Protein AF-Q2RRR6-F1 (afdb_monomer)

Structure (mmCIF, N/CA/C/O backbone):
data_AF-Q2RRR6-F1
#
_entry.id   AF-Q2RRR6-F1
#
loop_
_atom_site.group_PDB
_atom_site.id
_atom_site.type_symbol
_atom_site.label_atom_id
_atom_site.label_alt_id
_atom_site.label_comp_id
_atom_site.label_asym_id
_atom_site.label_entity_id
_atom_site.label_seq_id
_atom_site.pdbx_PDB_ins_code
_atom_site.Cartn_x
_atom_site.Cartn_y
_atom_site.Cartn_z
_atom_site.occupancy
_atom_site.B_iso_or_equiv
_atom_site.auth_seq_id
_atom_site.auth_comp_id
_atom_site.auth_asym_id
_atom_site.auth_atom_id
_atom_site.pdbx_PDB_model_num
ATOM 1 N N . MET A 1 1 ? -34.221 45.901 1.292 1.00 38.12 1 MET A N 1
ATOM 2 C CA . MET A 1 1 ? -34.626 44.480 1.312 1.00 38.12 1 MET A CA 1
ATOM 3 C C . MET A 1 1 ? -33.757 43.755 0.291 1.00 38.12 1 MET A C 1
ATOM 5 O O . MET A 1 1 ? -34.160 43.576 -0.848 1.00 38.12 1 MET A O 1
ATOM 9 N N . GLU A 1 2 ? -32.512 43.457 0.663 1.00 32.31 2 GLU A N 1
ATOM 10 C CA . GLU A 1 2 ? -31.558 42.739 -0.192 1.00 32.31 2 GLU A CA 1
ATOM 11 C C . GLU A 1 2 ? -31.551 41.263 0.203 1.00 32.31 2 GLU A C 1
ATOM 13 O O . GLU A 1 2 ? -31.412 40.923 1.377 1.00 32.31 2 GLU A O 1
ATOM 18 N N . ARG A 1 3 ? -31.753 40.386 -0.783 1.00 32.22 3 ARG A N 1
ATOM 19 C CA . ARG A 1 3 ? -31.664 38.933 -0.612 1.00 32.22 3 ARG A CA 1
ATOM 20 C C . ARG A 1 3 ? -30.190 38.541 -0.430 1.00 32.22 3 ARG A C 1
ATOM 22 O O . ARG A 1 3 ? -29.366 39.004 -1.222 1.00 32.22 3 ARG A O 1
ATOM 29 N N . PRO A 1 4 ? -29.835 37.661 0.523 1.00 36.34 4 PRO A N 1
ATOM 30 C CA . PRO A 1 4 ? -28.479 37.149 0.594 1.00 36.34 4 PRO A CA 1
ATOM 31 C C . PRO A 1 4 ? -28.241 36.217 -0.596 1.00 36.34 4 PRO A C 1
ATOM 33 O O . PRO A 1 4 ? -28.994 35.267 -0.822 1.00 36.34 4 PRO A O 1
ATOM 36 N N . ARG A 1 5 ? -27.193 36.508 -1.371 1.00 38.69 5 ARG A N 1
ATOM 37 C CA . ARG A 1 5 ? -26.703 35.629 -2.435 1.00 38.69 5 ARG A CA 1
ATOM 38 C C . ARG A 1 5 ? -26.235 34.327 -1.792 1.00 38.69 5 ARG A C 1
ATOM 40 O O . ARG A 1 5 ? -25.394 34.350 -0.894 1.00 38.69 5 ARG A O 1
ATOM 47 N N . GLY A 1 6 ? -26.805 33.215 -2.248 1.00 33.16 6 GLY A N 1
ATOM 48 C CA . GLY A 1 6 ? -26.393 31.877 -1.853 1.00 33.16 6 GLY A CA 1
ATOM 49 C C . GLY A 1 6 ? -24.894 31.711 -2.070 1.00 33.16 6 GLY A C 1
ATOM 50 O O . GLY A 1 6 ? -24.382 31.903 -3.172 1.00 33.16 6 GLY A O 1
ATOM 51 N N . ARG A 1 7 ? -24.190 31.388 -0.988 1.00 33.69 7 ARG A N 1
ATOM 52 C CA . ARG A 1 7 ? -22.818 30.900 -1.029 1.00 33.69 7 ARG A CA 1
ATOM 53 C C . ARG A 1 7 ? -22.880 29.555 -1.751 1.00 33.69 7 ARG A C 1
ATOM 55 O O . ARG A 1 7 ? -23.432 28.609 -1.199 1.00 33.69 7 ARG A O 1
ATOM 62 N N . GLY A 1 8 ? -22.401 29.509 -2.993 1.00 30.67 8 GLY A N 1
ATOM 63 C CA . GLY A 1 8 ? -22.301 28.268 -3.755 1.00 30.67 8 GLY A CA 1
ATOM 64 C C . GLY A 1 8 ? -21.581 27.217 -2.918 1.00 30.67 8 GLY A C 1
ATOM 65 O O . GLY A 1 8 ? -20.486 27.472 -2.408 1.00 30.67 8 GLY A O 1
ATOM 66 N N . LEU A 1 9 ? -22.233 26.072 -2.730 1.00 31.94 9 LEU A N 1
ATOM 67 C CA . LEU A 1 9 ? -21.590 24.860 -2.249 1.00 31.94 9 LEU A CA 1
ATOM 68 C C . LEU A 1 9 ? -20.476 24.571 -3.256 1.00 31.94 9 LEU A C 1
ATOM 70 O O . LEU A 1 9 ? -20.754 24.304 -4.422 1.00 31.94 9 LEU A O 1
ATOM 74 N N . ARG A 1 10 ? -19.216 24.730 -2.841 1.00 40.19 10 ARG A N 1
ATOM 75 C CA . ARG A 1 10 ? -18.099 24.168 -3.600 1.00 40.19 10 ARG A CA 1
ATOM 76 C C . ARG A 1 10 ? -18.388 22.676 -3.668 1.00 40.19 10 ARG A C 1
ATOM 78 O O . ARG A 1 10 ? -18.524 22.063 -2.613 1.00 40.19 10 ARG A O 1
ATOM 85 N N . GLU A 1 11 ? -18.545 22.136 -4.869 1.00 44.16 11 GLU A N 1
ATOM 86 C CA . GLU A 1 11 ? -18.572 20.694 -5.082 1.00 44.16 11 GLU A CA 1
ATOM 87 C C . GLU A 1 11 ? -17.283 20.138 -4.467 1.00 44.16 11 GLU A C 1
ATOM 89 O O . GLU A 1 11 ? -16.177 20.395 -4.944 1.00 44.16 11 GLU A O 1
ATOM 94 N N . SER A 1 12 ? -17.411 19.504 -3.305 1.00 59.56 12 SER A N 1
ATOM 95 C CA . SER A 1 12 ? -16.328 18.775 -2.660 1.00 59.56 12 SER A CA 1
ATOM 96 C C . SER A 1 12 ? -15.906 17.664 -3.615 1.00 59.56 12 SER A C 1
ATOM 98 O O . SER A 1 12 ? -16.730 16.815 -3.950 1.00 59.56 12 SER A O 1
ATOM 100 N N . GLY A 1 13 ? -14.660 17.714 -4.095 1.00 70.19 13 GLY A N 1
ATOM 101 C CA . GLY A 1 13 ? -14.081 16.676 -4.950 1.00 70.19 13 GLY A CA 1
ATOM 102 C C . GLY A 1 13 ? -14.102 15.288 -4.290 1.00 70.19 13 GLY A C 1
ATOM 103 O O . GLY A 1 13 ? -14.454 15.177 -3.112 1.00 70.19 13 GLY A O 1
ATOM 104 N N . PRO A 1 14 ? -13.738 14.226 -5.032 1.00 82.00 14 PRO A N 1
ATOM 105 C CA . PRO A 1 14 ? -13.695 12.879 -4.472 1.00 82.00 14 PRO A CA 1
ATOM 106 C C . PRO A 1 14 ? -12.741 12.817 -3.275 1.00 82.00 14 PRO A C 1
ATOM 108 O O . PRO A 1 14 ? -11.715 13.500 -3.250 1.00 82.00 14 PRO A O 1
ATOM 111 N N . MET A 1 15 ? -13.091 11.998 -2.287 1.00 87.88 15 MET A N 1
ATOM 112 C CA . MET A 1 15 ? -12.221 11.715 -1.152 1.00 87.88 15 MET A CA 1
ATOM 113 C C . MET A 1 15 ? -11.051 10.841 -1.598 1.00 87.88 15 MET A C 1
ATOM 115 O O . MET A 1 15 ? -11.192 9.988 -2.468 1.00 87.88 15 MET A O 1
ATOM 119 N N . THR A 1 16 ? -9.917 11.021 -0.946 1.00 87.69 16 THR A N 1
ATOM 120 C CA . THR A 1 16 ? -8.753 10.137 -1.010 1.00 87.69 16 THR A CA 1
ATOM 121 C C . THR A 1 16 ? -8.406 9.606 0.380 1.00 87.69 16 THR A C 1
ATOM 123 O O . THR A 1 16 ? -9.005 10.056 1.365 1.00 87.69 16 THR A O 1
ATOM 126 N N . PHE A 1 17 ? -7.424 8.702 0.493 1.00 82.56 17 PHE A N 1
ATOM 127 C CA . PHE A 1 17 ? -6.997 8.100 1.766 1.00 82.56 17 PHE A CA 1
ATOM 128 C C . PHE A 1 17 ? -6.644 9.121 2.861 1.00 82.56 17 PHE A C 1
ATOM 130 O O . PHE A 1 17 ? -6.848 8.841 4.044 1.00 82.56 17 PHE A O 1
ATOM 137 N N . ASP A 1 18 ? -6.177 10.312 2.479 1.00 77.38 18 ASP A N 1
ATOM 138 C CA . ASP A 1 18 ? -5.809 11.392 3.405 1.00 77.38 18 ASP A CA 1
ATOM 139 C C . ASP A 1 18 ? -7.010 12.217 3.899 1.00 77.38 18 ASP A C 1
ATOM 141 O O . ASP A 1 18 ? -6.913 12.961 4.877 1.00 77.38 18 ASP A O 1
ATOM 145 N N . THR A 1 19 ? -8.158 12.091 3.233 1.00 83.69 19 THR A N 1
ATOM 146 C CA . THR A 1 19 ? -9.369 12.891 3.496 1.00 83.69 19 THR A CA 1
ATOM 147 C C . THR A 1 19 ? -10.554 12.064 3.987 1.00 83.69 19 THR A C 1
ATOM 149 O O . THR A 1 19 ? -11.614 12.628 4.268 1.00 83.69 19 THR A O 1
ATOM 152 N N . VAL A 1 20 ? -10.386 10.741 4.111 1.00 83.38 20 VAL A N 1
ATOM 153 C CA . VAL A 1 20 ? -11.430 9.847 4.620 1.00 83.38 20 VAL A CA 1
ATOM 154 C C . VAL A 1 20 ? -11.849 10.291 6.032 1.00 83.38 20 VAL A C 1
ATOM 156 O O . VAL A 1 20 ? -10.994 10.436 6.913 1.00 83.38 20 VAL A O 1
ATOM 159 N N . PRO A 1 21 ? -13.154 10.510 6.287 1.00 81.44 21 PRO A N 1
ATOM 160 C CA . PRO A 1 21 ? -13.638 10.873 7.612 1.00 81.44 21 PRO A CA 1
ATOM 161 C C . PRO A 1 21 ? -13.474 9.715 8.602 1.00 81.44 21 PRO A C 1
ATOM 163 O O . PRO A 1 21 ? -13.312 8.555 8.232 1.00 81.44 21 PRO A O 1
ATOM 166 N N . LYS A 1 22 ? -13.560 10.017 9.900 1.00 85.50 22 LYS A N 1
ATOM 167 C CA . LYS A 1 22 ? -13.506 8.980 10.936 1.00 85.50 22 LYS A CA 1
ATOM 168 C C . LYS A 1 22 ? -14.647 7.974 10.742 1.00 85.50 22 LYS A C 1
ATOM 170 O O . LYS A 1 22 ? -15.811 8.344 10.866 1.00 85.50 22 LYS A O 1
ATOM 175 N N . ILE A 1 23 ? -14.286 6.712 10.528 1.00 88.06 23 ILE A N 1
ATOM 176 C CA . ILE A 1 23 ? -15.219 5.587 10.451 1.00 88.06 23 ILE A CA 1
ATOM 177 C C . ILE A 1 23 ? -15.590 5.157 11.872 1.00 88.06 23 ILE A C 1
ATOM 179 O O . ILE A 1 23 ? -14.724 4.793 12.668 1.00 88.06 23 ILE A O 1
ATOM 183 N N . ALA A 1 24 ? -16.873 5.266 12.208 1.00 84.06 24 ALA A N 1
ATOM 184 C CA . ALA A 1 24 ? -17.403 4.993 13.543 1.00 84.06 24 ALA A CA 1
ATOM 185 C C . ALA A 1 24 ? -18.172 3.667 13.640 1.00 84.06 24 ALA A C 1
ATOM 187 O O . ALA A 1 24 ? -18.509 3.253 14.747 1.00 84.06 24 ALA A O 1
ATOM 188 N N . GLY A 1 25 ? -18.450 3.019 12.508 1.00 85.00 25 GLY A N 1
ATOM 189 C CA . GLY A 1 25 ? -19.262 1.811 12.444 1.00 85.00 25 GLY A CA 1
ATOM 190 C C . GLY A 1 25 ? -19.048 1.026 11.157 1.00 85.00 25 GLY A C 1
ATOM 191 O O . GLY A 1 25 ? -18.438 1.506 10.197 1.00 85.00 25 GLY A O 1
ATOM 192 N N . VAL A 1 26 ? -19.548 -0.207 11.167 1.00 83.88 26 VAL A N 1
ATOM 193 C CA . VAL A 1 26 ? -19.429 -1.158 10.058 1.00 83.88 26 VAL A CA 1
ATOM 194 C C . VAL A 1 26 ? -20.153 -0.646 8.807 1.00 83.88 26 VAL A C 1
ATOM 196 O O . VAL A 1 26 ? -19.622 -0.730 7.710 1.00 83.88 26 VAL A O 1
ATOM 199 N N . ASP A 1 27 ? -21.307 -0.003 8.949 1.00 83.44 27 ASP A N 1
ATOM 200 C CA . ASP A 1 27 ? -22.046 0.616 7.841 1.00 83.44 27 ASP A CA 1
ATOM 201 C C . ASP A 1 27 ? -21.219 1.648 7.052 1.00 83.44 27 ASP A C 1
ATOM 203 O O . ASP A 1 27 ? -21.212 1.647 5.818 1.00 83.44 27 ASP A O 1
ATOM 207 N N . GLN A 1 28 ? -20.478 2.499 7.763 1.00 86.62 28 GLN A N 1
ATOM 208 C CA . GLN A 1 28 ? -19.603 3.505 7.163 1.00 86.62 28 GLN A CA 1
ATOM 209 C C . GLN A 1 28 ? -18.378 2.874 6.495 1.00 86.62 28 GLN A C 1
ATOM 211 O O . GLN A 1 28 ? -17.981 3.323 5.419 1.00 86.62 28 GLN A O 1
ATOM 216 N N . LEU A 1 29 ? -17.802 1.827 7.104 1.00 88.56 29 LEU A N 1
ATOM 217 C CA . LEU A 1 29 ? -16.706 1.066 6.500 1.00 88.56 29 LEU A CA 1
ATOM 218 C C . LEU A 1 29 ? -17.141 0.465 5.164 1.00 88.56 29 LEU A C 1
ATOM 220 O O . LEU A 1 29 ? -16.441 0.626 4.175 1.00 88.56 29 LEU A O 1
ATOM 224 N N . PHE A 1 30 ? -18.304 -0.180 5.120 1.00 86.31 30 PHE A N 1
ATOM 225 C CA . PHE A 1 30 ? -18.806 -0.828 3.909 1.00 86.31 30 PHE A CA 1
ATOM 226 C C . PHE A 1 30 ? -19.115 0.179 2.797 1.00 86.31 30 PHE A C 1
ATOM 228 O O . PHE A 1 30 ? -18.795 -0.073 1.637 1.00 86.31 30 PHE A O 1
ATOM 235 N N . ALA A 1 31 ? -19.700 1.334 3.136 1.00 85.81 31 ALA A N 1
ATOM 236 C CA . ALA A 1 31 ? -19.945 2.398 2.163 1.00 85.81 31 ALA A CA 1
ATOM 237 C C . ALA A 1 31 ? -18.639 2.906 1.528 1.00 85.81 31 ALA A C 1
ATOM 239 O O . ALA A 1 31 ? -18.585 3.133 0.319 1.00 85.81 31 ALA A O 1
ATOM 240 N N . LEU A 1 32 ? -17.589 3.065 2.339 1.00 89.25 32 LEU A N 1
ATOM 241 C CA . LEU A 1 32 ? -16.274 3.471 1.857 1.00 89.25 32 LEU A CA 1
ATOM 242 C C . LEU A 1 32 ? -15.584 2.355 1.067 1.00 89.25 32 LEU A C 1
ATOM 244 O O . LEU A 1 32 ? -15.078 2.632 -0.013 1.00 89.25 32 LEU A O 1
ATOM 248 N N . ALA A 1 33 ? -15.591 1.119 1.571 1.00 90.69 33 ALA A N 1
ATOM 249 C CA . ALA A 1 33 ? -14.990 -0.028 0.900 1.00 90.69 33 ALA A CA 1
ATOM 250 C C . ALA A 1 33 ? -15.601 -0.199 -0.494 1.00 90.69 33 ALA A C 1
ATOM 252 O O . ALA A 1 33 ? -14.875 -0.195 -1.473 1.00 90.69 33 ALA A O 1
ATOM 253 N N . LEU A 1 34 ? -16.932 -0.166 -0.626 1.00 89.62 34 LEU A N 1
ATOM 254 C CA . LEU A 1 34 ? -17.591 -0.225 -1.934 1.00 89.62 34 LEU A CA 1
ATOM 255 C C . LEU A 1 34 ? -17.148 0.902 -2.886 1.00 89.62 34 LEU A C 1
ATOM 257 O O . LEU A 1 34 ? -17.056 0.689 -4.095 1.00 89.62 34 LEU A O 1
ATOM 261 N N . ALA A 1 35 ? -16.897 2.108 -2.369 1.00 90.38 35 ALA A N 1
ATOM 262 C CA . ALA A 1 35 ? -16.365 3.206 -3.172 1.00 90.38 35 ALA A CA 1
ATOM 263 C C . ALA A 1 35 ? -14.908 2.964 -3.600 1.00 90.38 35 ALA A C 1
ATOM 265 O O . ALA A 1 35 ? -14.564 3.243 -4.749 1.00 90.38 35 ALA A O 1
ATOM 266 N N . MET A 1 36 ? -14.081 2.422 -2.701 1.00 92.38 36 MET A N 1
ATOM 267 C CA . MET A 1 36 ? -12.702 2.019 -2.981 1.00 92.38 36 MET A CA 1
ATOM 268 C C . MET A 1 36 ? -12.654 0.912 -4.042 1.00 92.38 36 MET A C 1
ATOM 270 O O . MET A 1 36 ? -11.986 1.106 -5.050 1.00 92.38 36 MET A O 1
ATOM 274 N N . GLU A 1 37 ? -13.449 -0.155 -3.901 1.00 93.94 37 GLU A N 1
ATOM 275 C CA . GLU A 1 37 ? -13.544 -1.264 -4.868 1.00 93.94 37 GLU A CA 1
ATOM 276 C C . GLU A 1 37 ? -13.905 -0.776 -6.276 1.00 93.94 37 GLU A C 1
ATOM 278 O O . GLU A 1 37 ? -13.290 -1.137 -7.281 1.00 93.94 37 GLU A O 1
ATOM 283 N N . ARG A 1 38 ? -14.909 0.107 -6.369 1.00 92.38 38 ARG A N 1
ATOM 284 C CA . ARG A 1 38 ? -15.345 0.682 -7.651 1.00 92.38 38 ARG A CA 1
ATOM 285 C C . ARG A 1 38 ? -14.240 1.504 -8.308 1.00 92.38 38 ARG A C 1
ATOM 287 O O . ARG A 1 38 ? -14.072 1.439 -9.528 1.00 92.38 38 ARG A O 1
ATOM 294 N N . GLU A 1 39 ? -13.515 2.291 -7.519 1.00 94.00 39 GLU A N 1
ATOM 295 C CA . GLU A 1 39 ? -12.389 3.071 -8.018 1.00 94.00 39 GLU A CA 1
ATOM 296 C C . GLU A 1 39 ? -11.227 2.165 -8.439 1.00 94.00 39 GLU A C 1
ATOM 298 O O . GLU A 1 39 ? -10.741 2.315 -9.560 1.00 94.00 39 GLU A O 1
ATOM 303 N N . SER A 1 40 ? -10.824 1.199 -7.611 1.00 94.19 40 SER A N 1
ATOM 304 C CA . SER A 1 40 ? -9.760 0.239 -7.926 1.00 94.19 40 SER A CA 1
ATOM 305 C C . SER A 1 40 ? -10.082 -0.546 -9.197 1.00 94.19 40 SER A C 1
ATOM 307 O O . SER A 1 40 ? -9.283 -0.538 -10.134 1.00 94.19 40 SER A O 1
ATOM 309 N N . GLY A 1 41 ? -11.299 -1.084 -9.331 1.00 95.50 41 GLY A N 1
ATOM 310 C CA . GLY A 1 41 ? -11.747 -1.752 -10.555 1.00 95.50 41 GLY A CA 1
ATOM 311 C C . GLY A 1 41 ? -11.640 -0.854 -11.793 1.00 95.50 41 GLY A C 1
ATOM 312 O O . GLY A 1 41 ? -11.062 -1.242 -12.811 1.00 95.50 41 GLY A O 1
ATOM 313 N N . ARG A 1 42 ? -12.106 0.400 -11.711 1.00 95.44 42 ARG A N 1
ATOM 314 C CA . ARG A 1 42 ? -11.972 1.366 -12.816 1.00 95.44 42 ARG A CA 1
ATOM 315 C C . ARG A 1 42 ? -10.506 1.632 -13.171 1.00 95.44 42 ARG A C 1
ATOM 317 O O . ARG A 1 42 ? -10.158 1.705 -14.351 1.00 95.44 42 ARG A O 1
ATOM 324 N N . ARG A 1 43 ? -9.636 1.783 -12.171 1.00 95.25 43 ARG A N 1
ATOM 325 C CA . ARG A 1 43 ? -8.202 2.044 -12.369 1.00 95.25 43 ARG A CA 1
ATOM 326 C C . ARG A 1 43 ? -7.469 0.850 -12.948 1.00 95.25 43 ARG A C 1
ATOM 328 O O . ARG A 1 43 ? -6.611 1.046 -13.811 1.00 95.25 43 ARG A O 1
ATOM 335 N N . TYR A 1 44 ? -7.836 -0.361 -12.553 1.00 97.25 44 TYR A N 1
ATOM 336 C CA . TYR A 1 44 ? -7.296 -1.580 -13.132 1.00 97.25 44 TYR A CA 1
ATOM 337 C C . TYR A 1 44 ? -7.727 -1.785 -14.580 1.00 97.25 44 TYR A C 1
ATOM 339 O O . TYR A 1 44 ? -6.878 -2.119 -15.408 1.00 97.25 44 TYR A O 1
ATOM 347 N N . ALA A 1 45 ? -8.969 -1.455 -14.935 1.00 97.31 45 ALA A N 1
ATOM 348 C CA . ALA A 1 45 ? -9.396 -1.433 -16.332 1.00 97.31 45 ALA A CA 1
ATOM 349 C C . ALA A 1 45 ? -8.571 -0.428 -17.167 1.00 97.31 45 ALA A C 1
ATOM 351 O O . ALA A 1 45 ? -8.064 -0.760 -18.241 1.00 97.31 45 ALA A O 1
ATOM 352 N N . GLU A 1 46 ? -8.362 0.794 -16.656 1.00 95.12 46 GLU A N 1
ATOM 353 C CA . GLU A 1 46 ? -7.522 1.813 -17.310 1.00 95.12 46 GLU A CA 1
ATOM 354 C C . GLU A 1 46 ? -6.068 1.363 -17.481 1.00 95.12 46 GLU A C 1
ATOM 356 O O . GLU A 1 46 ? -5.466 1.585 -18.533 1.00 95.12 46 GLU A O 1
ATOM 361 N N . LEU A 1 47 ? -5.488 0.765 -16.439 1.00 94.38 47 LEU A N 1
ATOM 362 C CA . LEU A 1 47 ? -4.136 0.221 -16.460 1.00 94.38 47 LEU A CA 1
ATOM 363 C C . LEU A 1 47 ? -4.022 -0.924 -17.466 1.00 94.38 47 LEU A C 1
ATOM 365 O O . LEU A 1 47 ? -3.084 -0.934 -18.256 1.00 94.38 47 LEU A O 1
ATOM 369 N N . SER A 1 48 ? -4.997 -1.833 -17.492 1.00 96.94 48 SER A N 1
ATOM 370 C CA . SER A 1 48 ? -5.028 -2.945 -18.437 1.00 96.94 48 SER A CA 1
ATOM 371 C C . SER A 1 48 ? -4.993 -2.456 -19.884 1.00 96.94 48 SER A C 1
ATOM 373 O O . SER A 1 48 ? -4.077 -2.823 -20.618 1.00 96.94 48 SER A O 1
ATOM 375 N N . MET A 1 49 ? -5.897 -1.543 -20.261 1.00 96.00 49 MET A N 1
ATOM 376 C CA . MET A 1 49 ? -5.941 -0.977 -21.618 1.00 96.00 49 MET A CA 1
ATOM 377 C C . MET A 1 49 ? -4.626 -0.294 -22.015 1.00 96.00 49 MET A C 1
ATOM 379 O O . MET A 1 49 ? -4.192 -0.385 -23.162 1.00 96.00 49 MET A O 1
ATOM 383 N N . ARG A 1 50 ? -3.964 0.393 -21.075 1.00 92.88 50 ARG A N 1
ATOM 384 C CA . ARG A 1 50 ? -2.663 1.029 -21.339 1.00 92.88 50 ARG A CA 1
ATOM 385 C C . ARG A 1 50 ? -1.569 0.002 -21.603 1.00 92.88 50 ARG A C 1
ATOM 387 O O . ARG A 1 50 ? -0.755 0.230 -22.488 1.00 92.88 50 ARG A O 1
ATOM 394 N N . MET A 1 51 ? -1.553 -1.100 -20.856 1.00 94.00 51 MET A N 1
ATOM 395 C CA . MET A 1 51 ? -0.567 -2.166 -21.042 1.00 94.00 51 MET A CA 1
ATOM 396 C C . MET A 1 51 ? -0.779 -2.907 -22.359 1.00 94.00 51 MET A C 1
ATOM 398 O O . MET A 1 51 ? 0.189 -3.175 -23.061 1.00 94.00 51 MET A O 1
ATOM 402 N N . GLU A 1 52 ? -2.030 -3.131 -22.771 1.00 95.44 52 GLU A N 1
ATOM 403 C CA . GLU A 1 52 ? -2.323 -3.652 -24.115 1.00 95.44 52 GLU A CA 1
ATOM 404 C C . GLU A 1 52 ? -1.805 -2.721 -25.213 1.00 95.44 52 GLU A C 1
ATOM 406 O O . GLU A 1 52 ? -1.191 -3.181 -26.173 1.00 95.44 52 GLU A O 1
ATOM 411 N N . ALA A 1 53 ? -1.994 -1.406 -25.055 1.00 92.94 53 ALA A N 1
ATOM 412 C CA . ALA A 1 53 ? -1.564 -0.419 -26.044 1.00 92.94 53 ALA A CA 1
ATOM 413 C C . ALA A 1 53 ? -0.038 -0.374 -26.254 1.00 92.94 53 ALA A C 1
ATOM 415 O O . ALA A 1 53 ? 0.409 0.049 -27.320 1.00 92.94 53 ALA A O 1
ATOM 416 N N . VAL A 1 54 ? 0.754 -0.810 -25.269 1.00 88.69 54 VAL A N 1
ATOM 417 C CA . VAL A 1 54 ? 2.223 -0.905 -25.364 1.00 88.69 54 VAL A CA 1
ATOM 418 C C . VAL A 1 54 ? 2.725 -2.342 -25.571 1.00 88.69 54 VAL A C 1
ATOM 420 O O . VAL A 1 54 ? 3.929 -2.569 -25.543 1.00 88.69 54 VAL A O 1
ATOM 423 N N . GLY A 1 55 ? 1.827 -3.304 -25.827 1.00 91.12 55 GLY A N 1
ATOM 424 C CA . GLY A 1 55 ? 2.173 -4.700 -26.138 1.00 91.12 55 GLY A CA 1
ATOM 425 C C . GLY A 1 55 ? 2.452 -5.596 -24.925 1.00 91.12 55 GLY A C 1
ATOM 426 O O . GLY A 1 55 ? 2.931 -6.717 -25.079 1.00 91.12 55 GLY A O 1
ATOM 427 N N . GLU A 1 56 ? 2.132 -5.139 -23.718 1.00 92.94 56 GLU A N 1
ATOM 428 C CA . GLU A 1 56 ? 2.435 -5.814 -22.452 1.00 92.94 56 GLU A CA 1
ATOM 429 C C . GLU A 1 56 ? 1.273 -6.714 -22.010 1.00 92.94 56 GLU A C 1
ATOM 431 O O . GLU A 1 56 ? 0.603 -6.491 -20.998 1.00 92.94 56 GLU A O 1
ATOM 436 N N . GLU A 1 57 ? 1.009 -7.757 -22.804 1.00 94.25 57 GLU A N 1
ATOM 437 C CA . GLU A 1 57 ? -0.169 -8.628 -22.665 1.00 94.25 57 GLU A CA 1
ATOM 438 C C . GLU A 1 57 ? -0.263 -9.323 -21.298 1.00 94.25 57 GLU A C 1
ATOM 440 O O . GLU A 1 57 ? -1.346 -9.432 -20.714 1.00 94.25 57 GLU A O 1
ATOM 445 N N . ALA A 1 58 ? 0.870 -9.788 -20.761 1.00 92.75 58 ALA A N 1
ATOM 446 C CA . ALA A 1 58 ? 0.910 -10.480 -19.475 1.00 92.75 58 ALA A CA 1
ATOM 447 C C . ALA A 1 58 ? 0.515 -9.552 -18.316 1.00 92.75 58 ALA A C 1
ATOM 449 O O . ALA A 1 58 ? -0.212 -9.964 -17.403 1.00 92.75 58 ALA A O 1
ATOM 450 N N . LEU A 1 59 ? 0.963 -8.296 -18.369 1.00 94.12 59 LEU A N 1
ATOM 451 C CA . LEU A 1 59 ? 0.645 -7.284 -17.371 1.00 94.12 59 LEU A CA 1
ATOM 452 C C . LEU A 1 59 ? -0.787 -6.760 -17.543 1.00 94.12 59 LEU A C 1
ATOM 454 O O . LEU A 1 59 ? -1.515 -6.629 -16.560 1.00 94.12 59 LEU A O 1
ATOM 458 N N . ALA A 1 60 ? -1.248 -6.585 -18.782 1.00 96.62 60 ALA A N 1
ATOM 459 C CA . ALA A 1 60 ? -2.650 -6.296 -19.065 1.00 96.62 60 ALA A CA 1
ATOM 460 C C . ALA A 1 60 ? -3.590 -7.365 -18.484 1.00 96.62 60 ALA A C 1
ATOM 462 O O . ALA A 1 60 ? -4.608 -7.032 -17.870 1.00 96.62 60 ALA A O 1
ATOM 463 N N . ALA A 1 61 ? -3.231 -8.647 -18.618 1.00 97.19 61 ALA A N 1
ATOM 464 C CA . ALA A 1 61 ? -3.982 -9.762 -18.048 1.00 97.19 61 ALA A CA 1
ATOM 465 C C . ALA A 1 61 ? -3.945 -9.791 -16.512 1.00 97.19 61 ALA A C 1
ATOM 467 O O . ALA A 1 61 ? -4.925 -10.207 -15.896 1.00 97.19 61 ALA A O 1
ATOM 468 N N . LEU A 1 62 ? -2.844 -9.361 -15.882 1.00 96.81 62 LEU A N 1
ATOM 469 C CA . LEU A 1 62 ? -2.791 -9.182 -14.428 1.00 96.81 62 LEU A CA 1
ATOM 470 C C . LEU A 1 62 ? -3.791 -8.119 -13.971 1.00 96.81 62 LEU A C 1
ATOM 472 O O . LEU A 1 62 ? -4.580 -8.397 -13.072 1.00 96.81 62 LEU A O 1
ATOM 476 N N . PHE A 1 63 ? -3.807 -6.954 -14.619 1.00 98.06 63 PHE A N 1
ATOM 477 C CA . PHE A 1 63 ? -4.746 -5.891 -14.268 1.00 98.06 63 PHE A CA 1
ATOM 478 C C . PHE A 1 63 ? -6.208 -6.277 -14.531 1.00 98.06 63 PHE A C 1
ATOM 480 O O . PHE A 1 63 ? -7.054 -5.957 -13.708 1.00 98.06 63 PHE A O 1
ATOM 487 N N . ARG A 1 64 ? -6.520 -7.059 -15.578 1.00 98.38 64 ARG A N 1
ATOM 488 C CA . ARG A 1 64 ? -7.881 -7.615 -15.757 1.00 98.38 64 ARG A CA 1
ATOM 489 C C . ARG A 1 64 ? -8.309 -8.547 -14.630 1.00 98.38 64 ARG A C 1
ATOM 491 O O . ARG A 1 64 ? -9.487 -8.594 -14.296 1.00 98.38 64 ARG A O 1
ATOM 498 N N . ARG A 1 65 ? -7.378 -9.335 -14.082 1.00 97.94 65 ARG A N 1
ATOM 499 C CA . ARG A 1 65 ? -7.685 -10.211 -12.943 1.00 97.94 65 ARG A CA 1
ATOM 500 C C . ARG A 1 65 ? -7.981 -9.393 -11.692 1.00 97.94 65 ARG A C 1
ATOM 502 O O . ARG A 1 65 ? -8.989 -9.662 -11.063 1.00 97.94 65 ARG A O 1
ATOM 509 N N . LEU A 1 66 ? -7.163 -8.380 -11.400 1.00 97.69 66 LEU A N 1
ATOM 510 C CA . LEU A 1 66 ? -7.409 -7.464 -10.279 1.00 97.69 66 LEU A CA 1
ATOM 511 C C . LEU A 1 66 ? -8.746 -6.727 -10.453 1.00 97.69 66 LEU A C 1
ATOM 513 O O . LEU A 1 66 ? -9.570 -6.748 -9.558 1.00 97.69 66 LEU A O 1
ATOM 517 N N . GLU A 1 67 ? -9.045 -6.201 -11.645 1.00 97.94 67 GLU A N 1
ATOM 518 C CA . GLU A 1 67 ? -10.357 -5.602 -11.945 1.00 97.94 67 GLU A CA 1
ATOM 519 C C . GLU A 1 67 ? -11.533 -6.556 -11.660 1.00 97.94 67 GLU A C 1
ATOM 521 O O . GLU A 1 67 ? -12.573 -6.133 -11.152 1.00 97.94 67 GLU A O 1
ATOM 526 N N . ALA A 1 68 ? -11.403 -7.833 -12.035 1.00 97.44 68 ALA A N 1
ATOM 527 C CA . ALA A 1 68 ? -12.435 -8.829 -11.772 1.00 97.44 68 ALA A CA 1
ATOM 528 C C . ALA A 1 68 ? -12.589 -9.112 -10.271 1.00 97.44 68 ALA A C 1
ATOM 530 O O . ALA A 1 68 ? -13.719 -9.202 -9.803 1.00 97.44 68 ALA A O 1
ATOM 531 N N . GLU A 1 69 ? -11.478 -9.185 -9.540 1.00 95.75 69 GLU A N 1
ATOM 532 C CA . GLU A 1 69 ? -11.456 -9.359 -8.086 1.00 95.75 69 GLU A CA 1
ATOM 533 C C . GLU A 1 69 ? -12.159 -8.183 -7.380 1.00 95.75 69 GLU A C 1
ATOM 535 O O . GLU A 1 69 ? -13.109 -8.430 -6.641 1.00 95.75 69 GLU A O 1
ATOM 540 N N . GLU A 1 70 ? -11.857 -6.922 -7.723 1.00 94.94 70 GLU A N 1
ATOM 541 C CA . GLU A 1 70 ? -12.539 -5.765 -7.097 1.00 94.94 70 GLU A CA 1
ATOM 542 C C . GLU A 1 70 ? -14.036 -5.708 -7.419 1.00 94.94 70 GLU A C 1
ATOM 544 O O . GLU A 1 70 ? -14.872 -5.266 -6.623 1.00 94.94 70 GLU A O 1
ATOM 549 N N . ARG A 1 71 ? -14.426 -6.178 -8.611 1.00 94.00 71 ARG A N 1
ATOM 550 C CA . ARG A 1 71 ? -15.844 -6.300 -8.966 1.00 94.00 71 ARG A CA 1
ATOM 551 C C . ARG A 1 71 ? -16.539 -7.332 -8.079 1.00 94.00 71 ARG A C 1
ATOM 553 O O . ARG A 1 71 ? -17.663 -7.079 -7.635 1.00 94.00 71 ARG A O 1
ATOM 560 N N . ASP A 1 72 ? -15.894 -8.469 -7.846 1.00 93.12 72 ASP A N 1
ATOM 561 C CA . ASP A 1 72 ? -16.419 -9.536 -6.999 1.00 93.12 72 ASP A CA 1
ATOM 562 C C . ASP A 1 72 ? -16.492 -9.077 -5.532 1.00 93.12 72 ASP A C 1
ATOM 564 O O . ASP A 1 72 ? -17.536 -9.252 -4.897 1.00 93.12 72 ASP A O 1
ATOM 568 N N . HIS A 1 73 ? -15.467 -8.380 -5.027 1.00 91.00 73 HIS A N 1
ATOM 569 C CA . HIS A 1 73 ? -15.477 -7.741 -3.707 1.00 91.00 73 HIS A CA 1
ATOM 570 C C . HIS A 1 73 ? -16.643 -6.754 -3.569 1.00 91.00 73 HIS A C 1
ATOM 572 O O . HIS A 1 73 ? -17.457 -6.861 -2.646 1.00 91.00 73 HIS A O 1
ATOM 578 N N . GLY A 1 74 ? -16.810 -5.845 -4.534 1.00 88.00 74 GLY A N 1
ATOM 579 C CA . GLY A 1 74 ? -17.916 -4.889 -4.550 1.00 88.00 74 GLY A CA 1
ATOM 580 C C . GLY A 1 74 ? -19.296 -5.561 -4.561 1.00 88.00 74 GLY A C 1
ATOM 581 O O . GLY A 1 74 ? -20.217 -5.102 -3.876 1.00 88.00 74 GLY A O 1
ATOM 582 N N . ALA A 1 75 ? -19.453 -6.668 -5.294 1.00 87.75 75 ALA A N 1
ATOM 583 C CA . ALA A 1 75 ? -20.690 -7.448 -5.317 1.00 87.75 75 ALA A CA 1
ATOM 584 C C . ALA A 1 75 ? -20.967 -8.133 -3.968 1.00 87.75 75 ALA A C 1
ATOM 586 O O . ALA A 1 75 ? -22.102 -8.096 -3.483 1.00 87.75 75 ALA A O 1
ATOM 587 N N . MET A 1 76 ? -19.939 -8.705 -3.336 1.00 86.50 76 MET A N 1
ATOM 588 C CA . MET A 1 76 ? -20.039 -9.313 -2.007 1.00 86.50 76 MET A CA 1
ATOM 589 C C . MET A 1 76 ? -20.419 -8.282 -0.938 1.00 86.50 76 MET A C 1
ATOM 591 O O . MET A 1 76 ? -21.330 -8.529 -0.144 1.00 86.50 76 MET A O 1
ATOM 595 N N . LEU A 1 77 ? -19.786 -7.104 -0.954 1.00 85.19 77 LEU A N 1
ATOM 596 C CA . LEU A 1 77 ? -20.087 -6.006 -0.032 1.00 85.19 77 LEU A CA 1
ATOM 597 C C . LEU A 1 77 ? -21.526 -5.504 -0.185 1.00 85.19 77 LEU A C 1
ATOM 599 O O . LEU A 1 77 ? -22.224 -5.290 0.810 1.00 85.19 77 LEU A O 1
ATOM 603 N N . ALA A 1 78 ? -21.992 -5.350 -1.427 1.00 81.44 78 ALA A N 1
ATOM 604 C CA . ALA A 1 78 ? -23.354 -4.914 -1.717 1.00 81.44 78 ALA A CA 1
ATOM 605 C C . ALA A 1 78 ? -24.406 -5.937 -1.251 1.00 81.44 78 ALA A C 1
ATOM 607 O O . ALA A 1 78 ? -25.420 -5.558 -0.658 1.00 81.44 78 ALA A O 1
ATOM 608 N N . GLU A 1 79 ? -24.167 -7.229 -1.485 1.00 83.56 79 GLU A N 1
ATOM 609 C CA . GLU A 1 79 ? -25.072 -8.297 -1.055 1.00 83.56 79 GLU A CA 1
ATOM 610 C C . GLU A 1 79 ? -25.125 -8.417 0.473 1.00 83.56 79 GLU A C 1
ATOM 612 O O . GLU A 1 79 ? -26.208 -8.542 1.047 1.00 83.56 79 GLU A O 1
ATOM 617 N N . TRP A 1 80 ? -23.985 -8.301 1.155 1.00 79.81 80 TRP A N 1
ATOM 618 C CA . TRP A 1 80 ? -23.949 -8.299 2.616 1.00 79.81 80 TRP A CA 1
ATOM 619 C C . TRP A 1 80 ? -24.708 -7.105 3.205 1.00 79.81 80 TRP A C 1
ATOM 621 O O . TRP A 1 80 ? -25.546 -7.288 4.091 1.00 79.81 80 TRP A O 1
ATOM 631 N N . ALA A 1 81 ? -24.486 -5.894 2.678 1.00 76.12 81 ALA A N 1
ATOM 632 C CA . ALA A 1 81 ? -25.189 -4.692 3.135 1.00 76.12 81 ALA A CA 1
ATOM 633 C C . ALA A 1 81 ? -26.713 -4.866 3.020 1.00 76.12 81 ALA A C 1
ATOM 635 O O . ALA A 1 81 ? -27.457 -4.569 3.960 1.00 76.12 81 ALA A O 1
ATOM 636 N N . ARG A 1 82 ? -27.172 -5.463 1.910 1.00 80.12 82 ARG A N 1
ATOM 637 C CA . ARG A 1 82 ? -28.580 -5.815 1.689 1.00 80.12 82 ARG A CA 1
ATOM 638 C C . ARG A 1 82 ? -29.106 -6.801 2.737 1.00 80.12 82 ARG A C 1
ATOM 640 O O . ARG A 1 82 ? -30.213 -6.608 3.237 1.00 80.12 82 ARG A O 1
ATOM 647 N N . GLN A 1 83 ? -28.345 -7.843 3.073 1.00 80.88 83 GLN A N 1
ATOM 648 C CA . GLN A 1 83 ? -28.746 -8.860 4.057 1.00 80.88 83 GLN A CA 1
ATOM 649 C C . GLN A 1 83 ? -28.841 -8.308 5.483 1.00 80.88 83 GLN A C 1
ATOM 651 O O . GLN A 1 83 ? -29.730 -8.708 6.232 1.00 80.88 83 GLN A O 1
ATOM 656 N N . GLN A 1 84 ? -27.965 -7.373 5.850 1.00 70.75 84 GLN A N 1
ATOM 657 C CA . GLN A 1 84 ? -27.959 -6.752 7.178 1.00 70.75 84 GLN A CA 1
ATOM 658 C C . GLN A 1 84 ? -28.965 -5.602 7.321 1.00 70.75 84 GLN A C 1
ATOM 660 O O . GLN A 1 84 ? -29.067 -5.000 8.389 1.00 70.75 84 GLN A O 1
ATOM 665 N N . GLY A 1 85 ? -29.695 -5.258 6.253 1.00 71.88 85 GLY A N 1
ATOM 666 C CA . GLY A 1 85 ? -30.549 -4.069 6.231 1.00 71.88 85 GLY A CA 1
ATOM 667 C C . GLY A 1 85 ? -29.757 -2.768 6.405 1.00 71.88 85 GLY A C 1
ATOM 668 O O . GLY A 1 85 ? -30.325 -1.749 6.798 1.00 71.88 85 GLY A O 1
ATOM 669 N N . VAL A 1 86 ? -28.449 -2.804 6.135 1.00 68.12 86 VAL A N 1
ATOM 670 C CA . VAL A 1 86 ? -27.564 -1.645 6.195 1.00 68.12 86 VAL A CA 1
ATOM 671 C C . VAL A 1 86 ? -27.745 -0.868 4.901 1.00 68.12 86 VAL A C 1
ATOM 673 O O . VAL A 1 86 ? -27.454 -1.363 3.815 1.00 68.12 86 VAL A O 1
ATOM 676 N N . ILE A 1 87 ? -28.235 0.363 5.018 1.00 63.47 87 ILE A N 1
ATOM 677 C CA . ILE A 1 87 ? -28.293 1.303 3.901 1.00 63.47 87 ILE A CA 1
ATOM 678 C C . ILE A 1 87 ? -26.994 2.113 3.950 1.00 63.47 87 ILE A C 1
ATOM 680 O O . ILE A 1 87 ? -26.804 2.851 4.919 1.00 63.47 87 ILE A O 1
ATOM 684 N N . PRO A 1 88 ? -26.098 2.000 2.950 1.00 63.97 88 PRO A N 1
ATOM 685 C CA . PRO A 1 88 ? -24.914 2.847 2.879 1.00 63.97 88 PRO A CA 1
ATOM 686 C C . PRO A 1 88 ? -25.325 4.320 2.964 1.00 63.97 88 PRO A C 1
ATOM 688 O O . PRO A 1 88 ? -26.219 4.758 2.238 1.00 63.97 88 PRO A O 1
ATOM 691 N N . ALA A 1 89 ? -24.694 5.078 3.864 1.00 56.88 89 ALA A N 1
ATOM 692 C CA . ALA A 1 89 ? -25.123 6.433 4.225 1.00 56.88 89 ALA A CA 1
ATOM 693 C C . ALA A 1 89 ? -25.176 7.418 3.034 1.00 56.88 89 ALA A C 1
ATOM 695 O O . ALA A 1 89 ? -25.924 8.393 3.085 1.00 56.88 89 ALA A O 1
ATOM 696 N N . ALA A 1 90 ? -24.408 7.156 1.972 1.00 60.91 90 ALA A N 1
ATOM 697 C CA . ALA A 1 90 ? -24.511 7.731 0.630 1.00 60.91 90 ALA A CA 1
ATOM 698 C C . ALA A 1 90 ? -23.546 6.976 -0.305 1.00 60.91 90 ALA A C 1
ATOM 700 O O . ALA A 1 90 ? -22.624 6.312 0.174 1.00 60.91 90 ALA A O 1
ATOM 701 N N . GLU A 1 91 ? -23.696 7.116 -1.628 1.00 66.50 91 GLU A N 1
ATOM 702 C CA . GLU A 1 91 ? -22.571 6.833 -2.527 1.00 66.50 91 GLU A CA 1
ATOM 703 C C . GLU A 1 91 ? -21.442 7.817 -2.210 1.00 66.50 91 GLU A C 1
ATOM 705 O O . GLU A 1 91 ? -21.609 9.034 -2.315 1.00 66.50 91 GLU A O 1
ATOM 710 N N . LEU A 1 92 ? -20.305 7.28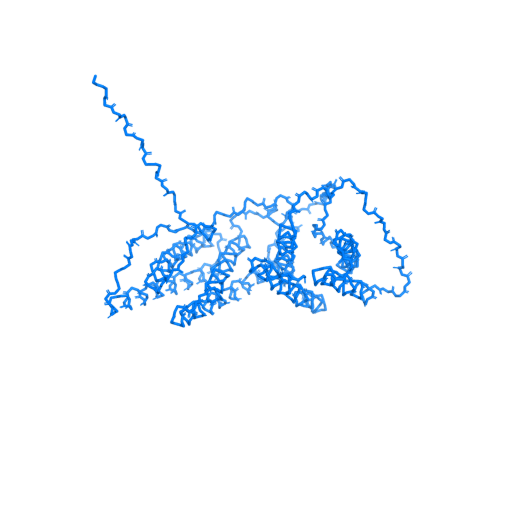6 -1.771 1.00 78.12 92 LEU A N 1
ATOM 711 C CA . LEU A 1 92 ? -19.135 8.081 -1.442 1.00 78.12 92 LEU A CA 1
ATOM 712 C C . LEU A 1 92 ? -18.264 8.214 -2.696 1.00 78.12 92 LEU A C 1
ATOM 714 O O . LEU A 1 92 ? -17.847 7.196 -3.246 1.00 78.12 92 LEU A O 1
ATOM 718 N N . PRO A 1 93 ? -17.971 9.433 -3.178 1.00 83.69 93 PRO A N 1
ATOM 719 C CA . PRO A 1 93 ? -16.991 9.594 -4.235 1.00 83.69 93 PRO A CA 1
ATOM 720 C C . PRO A 1 93 ? -15.603 9.357 -3.632 1.00 83.69 93 PRO A C 1
ATOM 722 O O . PRO A 1 93 ? -15.170 10.101 -2.751 1.00 83.69 93 PRO A O 1
ATOM 725 N N . PHE A 1 94 ? -14.916 8.323 -4.106 1.00 89.00 94 PHE A N 1
ATOM 726 C CA . PHE A 1 94 ? -13.532 8.026 -3.758 1.00 89.00 94 PHE A CA 1
ATOM 727 C C . PHE A 1 94 ? -12.670 8.059 -5.019 1.00 89.00 94 PHE A C 1
ATOM 729 O O . PHE A 1 94 ? -13.122 7.683 -6.100 1.00 89.00 94 PHE A O 1
ATOM 736 N N . ALA A 1 95 ? -11.440 8.529 -4.885 1.00 90.12 95 ALA A N 1
ATOM 737 C CA . ALA A 1 95 ? -10.437 8.484 -5.929 1.00 90.12 95 ALA A CA 1
ATOM 738 C C . ALA A 1 95 ? -9.138 7.938 -5.344 1.00 90.12 95 ALA A C 1
ATOM 740 O O . ALA A 1 95 ? -8.752 8.308 -4.233 1.00 90.12 95 ALA A O 1
ATOM 741 N N . TRP A 1 96 ? -8.438 7.116 -6.132 1.00 87.62 96 TRP A N 1
ATOM 742 C CA . TRP A 1 96 ? -7.024 6.860 -5.884 1.00 87.62 96 TRP A CA 1
ATOM 743 C C . TRP A 1 96 ? -6.322 8.201 -5.751 1.00 87.62 96 TRP A C 1
ATOM 745 O O . TRP A 1 96 ? -6.614 9.132 -6.517 1.00 87.62 96 TRP A O 1
ATOM 755 N N . ASP A 1 97 ? -5.412 8.295 -4.784 1.00 70.69 97 ASP A N 1
ATOM 756 C CA . ASP A 1 97 ? -4.623 9.505 -4.639 1.00 70.69 97 ASP A CA 1
ATOM 757 C C . ASP A 1 97 ? -3.978 9.820 -5.994 1.00 70.69 97 ASP A C 1
ATOM 759 O O . ASP A 1 97 ? -3.476 8.905 -6.670 1.00 70.69 97 ASP A O 1
ATOM 763 N N . PRO A 1 98 ? -4.032 11.089 -6.444 1.00 58.75 98 PRO A N 1
ATOM 764 C CA . PRO A 1 98 ? -3.301 11.469 -7.636 1.00 58.75 98 PRO A CA 1
ATOM 765 C C . PRO A 1 98 ? -1.856 11.011 -7.433 1.00 58.75 98 PRO A C 1
ATOM 767 O O . PRO A 1 98 ? -1.352 11.134 -6.311 1.00 58.75 98 PRO A O 1
ATOM 770 N N . PRO A 1 99 ? -1.201 10.449 -8.467 1.00 51.81 99 PRO A N 1
ATOM 771 C CA . PRO A 1 99 ? 0.200 10.101 -8.328 1.00 51.81 99 PRO A CA 1
ATOM 772 C C . PRO A 1 99 ? 0.909 11.332 -7.771 1.00 51.81 99 PRO A C 1
ATOM 774 O O . PRO A 1 99 ? 0.683 12.444 -8.266 1.00 51.81 99 PRO A O 1
ATOM 777 N N . GLU A 1 100 ? 1.707 11.142 -6.718 1.00 49.47 100 GLU A N 1
ATOM 778 C CA . GLU A 1 100 ? 2.682 12.159 -6.345 1.00 49.47 100 GLU A CA 1
ATOM 779 C C . GLU A 1 100 ? 3.374 12.550 -7.650 1.00 49.47 100 GLU A C 1
ATOM 781 O O . GLU A 1 100 ? 3.729 11.672 -8.449 1.00 49.47 100 GLU A O 1
ATOM 786 N N . ALA A 1 101 ? 3.423 13.857 -7.939 1.00 47.72 101 ALA A N 1
ATOM 787 C CA . ALA A 1 101 ? 4.157 14.329 -9.104 1.00 47.72 101 ALA A CA 1
ATOM 788 C C . ALA A 1 101 ? 5.506 13.603 -9.087 1.00 47.72 101 ALA A C 1
ATOM 790 O O . ALA A 1 101 ? 6.071 13.526 -7.991 1.00 47.72 101 ALA A O 1
ATOM 791 N N . PRO A 1 102 ? 5.942 13.002 -10.219 1.00 50.38 102 PRO A N 1
ATOM 792 C CA . PRO A 1 102 ? 7.147 12.186 -10.249 1.00 50.38 102 PRO A CA 1
ATOM 793 C C . PRO A 1 102 ? 8.215 12.917 -9.461 1.00 50.38 102 PRO A C 1
ATOM 795 O O . PRO A 1 102 ? 8.485 14.081 -9.770 1.00 50.38 102 PRO A O 1
ATOM 798 N N . ASP A 1 103 ? 8.672 12.289 -8.376 1.00 47.72 103 ASP A N 1
ATOM 799 C CA . ASP A 1 103 ? 9.596 12.939 -7.464 1.00 47.72 103 ASP A CA 1
ATOM 800 C C . ASP A 1 103 ? 10.822 13.295 -8.308 1.00 47.72 103 ASP A C 1
ATOM 802 O O . ASP A 1 103 ? 11.450 12.389 -8.857 1.00 47.72 103 ASP A O 1
ATOM 806 N N . PRO A 1 104 ? 11.124 14.587 -8.520 1.00 42.50 104 PRO A N 1
ATOM 807 C CA . PRO A 1 104 ? 12.237 14.969 -9.374 1.00 42.50 104 PRO A CA 1
ATOM 808 C C . PRO A 1 104 ? 13.582 14.516 -8.789 1.00 42.50 104 PRO A C 1
ATOM 810 O O . PRO A 1 104 ? 14.577 14.517 -9.512 1.00 42.50 104 PRO A O 1
ATOM 813 N N . GLU A 1 105 ? 13.620 14.127 -7.509 1.00 37.84 105 GLU A N 1
ATOM 814 C CA . GLU A 1 105 ? 14.775 13.498 -6.866 1.00 37.84 105 GLU A CA 1
ATOM 815 C C . GLU A 1 105 ? 14.817 11.968 -7.060 1.00 37.84 105 GLU A C 1
ATOM 817 O O . GLU A 1 105 ? 15.866 11.356 -6.842 1.00 37.84 105 GLU A O 1
ATOM 822 N N . ASP A 1 106 ? 13.722 11.342 -7.510 1.00 49.47 106 ASP A N 1
ATOM 823 C CA . ASP A 1 106 ? 13.678 9.927 -7.877 1.00 49.47 106 ASP A CA 1
ATOM 824 C C . ASP A 1 106 ? 14.049 9.748 -9.357 1.00 49.47 106 ASP A C 1
ATOM 826 O O . ASP A 1 106 ? 13.290 10.032 -10.290 1.00 49.47 106 ASP A O 1
ATOM 830 N N . VAL A 1 107 ? 15.263 9.234 -9.558 1.00 50.09 107 VAL A N 1
ATOM 831 C CA . VAL A 1 107 ? 15.893 9.033 -10.868 1.00 50.09 107 VAL A CA 1
ATOM 832 C C . VAL A 1 107 ? 15.014 8.210 -11.819 1.00 50.09 107 VAL A C 1
ATOM 834 O O . VAL A 1 107 ? 15.017 8.471 -13.020 1.00 50.09 107 VAL A O 1
ATOM 837 N N . ILE A 1 108 ? 14.223 7.253 -11.320 1.00 56.06 108 ILE A N 1
ATOM 838 C CA . ILE A 1 108 ? 13.358 6.411 -12.162 1.00 56.06 108 ILE A CA 1
ATOM 839 C C . ILE A 1 108 ? 12.102 7.174 -12.573 1.00 56.06 108 ILE A C 1
ATOM 841 O O . ILE A 1 108 ? 11.733 7.156 -13.748 1.00 56.06 108 ILE A O 1
ATOM 845 N N . HIS A 1 109 ? 11.472 7.877 -11.629 1.00 57.69 109 HIS A N 1
ATOM 846 C CA . HIS A 1 109 ? 10.310 8.723 -11.911 1.00 57.69 109 HIS A CA 1
ATOM 847 C C . HIS A 1 109 ? 10.642 9.846 -12.908 1.00 57.69 109 HIS A C 1
ATOM 849 O O . HIS A 1 109 ? 9.768 10.268 -13.667 1.00 57.69 109 HIS A O 1
ATOM 855 N N . ALA A 1 110 ? 11.898 10.300 -12.936 1.00 55.91 110 ALA A N 1
ATOM 856 C CA . ALA A 1 110 ? 12.401 11.262 -13.911 1.00 55.91 110 ALA A CA 1
ATOM 857 C C . ALA A 1 110 ? 12.771 10.640 -15.276 1.00 55.91 110 ALA A C 1
ATOM 859 O O . ALA A 1 110 ? 12.720 11.337 -16.291 1.00 55.91 110 ALA A O 1
ATOM 860 N N . ALA A 1 111 ? 13.153 9.358 -15.317 1.00 58.50 111 ALA A N 1
ATOM 861 C CA . ALA A 1 111 ? 13.720 8.717 -16.507 1.00 58.50 111 ALA A CA 1
ATOM 862 C C . ALA A 1 111 ? 12.737 7.841 -17.302 1.00 58.50 111 ALA A C 1
ATOM 864 O O . ALA A 1 111 ? 12.903 7.698 -18.515 1.00 58.50 111 ALA A O 1
ATOM 865 N N . LEU A 1 112 ? 11.718 7.258 -16.660 1.00 65.12 112 LEU A N 1
ATOM 866 C CA . LEU A 1 112 ? 10.735 6.405 -17.333 1.00 65.12 112 LEU A CA 1
ATOM 867 C C . LEU A 1 112 ? 9.472 7.183 -17.735 1.00 65.12 112 LEU A C 1
ATOM 869 O O . LEU A 1 112 ? 8.946 7.980 -16.956 1.00 65.12 112 LEU A O 1
ATOM 873 N N . PRO A 1 113 ? 8.901 6.922 -18.926 1.00 69.94 113 PRO A N 1
ATOM 874 C CA . PRO A 1 113 ? 7.598 7.462 -19.290 1.00 69.94 113 PRO A CA 1
ATOM 875 C C . PRO A 1 113 ? 6.501 6.997 -18.323 1.00 69.94 113 PRO A C 1
ATOM 877 O O . PRO A 1 113 ? 6.482 5.841 -17.897 1.00 69.94 113 PRO A O 1
ATOM 880 N N . LEU A 1 114 ? 5.493 7.844 -18.086 1.00 73.38 114 LEU A N 1
ATOM 881 C CA . LEU A 1 114 ? 4.294 7.493 -17.298 1.00 73.38 114 LEU A CA 1
ATOM 882 C C . LEU A 1 114 ? 3.482 6.325 -17.898 1.00 73.38 114 LEU A C 1
ATOM 884 O O . LEU A 1 114 ? 2.567 5.804 -17.256 1.00 73.38 114 LEU A O 1
ATOM 888 N N . SER A 1 115 ? 3.763 5.962 -19.153 1.00 76.56 115 SER A N 1
ATOM 889 C CA . SER A 1 115 ? 3.187 4.817 -19.859 1.00 76.56 115 SER A CA 1
ATOM 890 C C . SER A 1 115 ? 3.964 3.512 -19.660 1.00 76.56 115 SER A C 1
ATOM 892 O O . SER A 1 115 ? 3.502 2.486 -20.151 1.00 76.56 115 SER A O 1
ATOM 894 N N . SER A 1 116 ? 5.124 3.538 -18.997 1.00 82.00 116 SER A N 1
ATOM 895 C CA . SER A 1 116 ? 5.946 2.344 -18.773 1.00 82.00 116 SER A CA 1
ATOM 896 C C . SER A 1 116 ? 5.230 1.316 -17.881 1.00 82.00 116 SER A C 1
ATOM 898 O O . SER A 1 116 ? 4.527 1.703 -16.933 1.00 82.00 116 SER A O 1
ATOM 900 N N . PRO A 1 117 ? 5.402 0.011 -18.151 1.00 87.00 117 PRO A N 1
ATOM 901 C CA . PRO A 1 117 ? 5.008 -1.074 -17.251 1.00 87.00 117 PRO A CA 1
ATOM 902 C C . PRO A 1 117 ? 5.428 -0.863 -15.802 1.00 87.00 117 PRO A C 1
ATOM 904 O O . PRO A 1 117 ? 4.616 -1.066 -14.895 1.00 87.00 117 PRO A O 1
ATOM 907 N N . TRP A 1 118 ? 6.660 -0.405 -15.569 1.00 84.31 118 TRP A N 1
ATOM 908 C CA . TRP A 1 118 ? 7.138 -0.130 -14.217 1.00 84.31 118 TRP A CA 1
ATOM 909 C C . TRP A 1 118 ? 6.304 0.947 -13.518 1.00 84.31 118 TRP A C 1
ATOM 911 O O . TRP A 1 118 ? 5.835 0.718 -12.406 1.00 84.31 118 TRP A O 1
ATOM 921 N N . PHE A 1 119 ? 6.045 2.086 -14.171 1.00 82.06 119 PHE A N 1
ATOM 922 C CA . PHE A 1 119 ? 5.271 3.177 -13.567 1.00 82.06 119 PHE A CA 1
ATOM 923 C C . PHE A 1 119 ? 3.798 2.794 -13.349 1.00 82.06 119 PHE A C 1
ATOM 925 O O . PHE A 1 119 ? 3.169 3.188 -12.364 1.00 82.06 119 PHE A O 1
ATOM 932 N N . ALA A 1 120 ? 3.235 1.991 -14.256 1.00 89.50 120 ALA A N 1
ATOM 933 C CA . ALA A 1 120 ? 1.904 1.411 -14.103 1.00 89.50 120 ALA A CA 1
ATOM 934 C C . ALA A 1 120 ? 1.808 0.522 -12.848 1.00 89.50 120 ALA A C 1
ATOM 936 O O . ALA A 1 120 ? 0.836 0.626 -12.095 1.00 89.50 120 ALA A O 1
ATOM 937 N N . LEU A 1 121 ? 2.825 -0.311 -12.614 1.00 89.31 121 LEU A N 1
ATOM 938 C CA . LEU A 1 121 ? 2.930 -1.186 -11.448 1.00 89.31 121 LEU A CA 1
ATOM 939 C C . LEU A 1 121 ? 3.219 -0.418 -10.157 1.00 89.31 121 LEU A C 1
ATOM 941 O O . LEU A 1 121 ? 2.563 -0.688 -9.159 1.00 89.31 121 LEU A O 1
ATOM 945 N N . ASP A 1 122 ? 4.128 0.557 -10.172 1.00 83.31 122 ASP A N 1
ATOM 946 C CA . ASP A 1 122 ? 4.417 1.417 -9.018 1.00 83.31 122 ASP A CA 1
ATOM 947 C C . ASP A 1 122 ? 3.153 2.126 -8.515 1.00 83.31 122 ASP A C 1
ATOM 949 O O . ASP A 1 122 ? 2.813 2.058 -7.333 1.00 83.31 122 ASP A O 1
ATOM 953 N N . ARG A 1 123 ? 2.371 2.708 -9.435 1.00 86.19 123 ARG A N 1
ATOM 954 C CA . ARG A 1 123 ? 1.105 3.360 -9.081 1.00 86.19 123 ARG A CA 1
ATOM 955 C C . ARG A 1 123 ? 0.104 2.401 -8.438 1.00 86.19 123 ARG A C 1
ATOM 957 O O . ARG A 1 123 ? -0.602 2.807 -7.514 1.00 86.19 123 ARG A O 1
ATOM 964 N N . ALA A 1 124 ? 0.004 1.176 -8.952 1.00 92.31 124 ALA A N 1
ATOM 965 C CA . ALA A 1 124 ? -0.882 0.160 -8.394 1.00 92.31 124 ALA A CA 1
ATOM 966 C C . ALA A 1 124 ? -0.408 -0.263 -6.994 1.00 92.31 124 ALA A C 1
ATOM 968 O O . ALA A 1 124 ? -1.178 -0.172 -6.045 1.00 92.31 124 ALA A O 1
ATOM 969 N N . VAL A 1 125 ? 0.880 -0.602 -6.841 1.00 88.44 125 VAL A N 1
ATOM 970 C CA . VAL A 1 125 ? 1.494 -0.980 -5.554 1.00 88.44 125 VAL A CA 1
ATOM 971 C C . VAL A 1 125 ? 1.240 0.083 -4.484 1.00 88.44 125 VAL A C 1
ATOM 973 O O . VAL A 1 125 ? 0.758 -0.245 -3.402 1.00 88.44 125 VAL A O 1
ATOM 976 N N . ARG A 1 126 ? 1.489 1.363 -4.789 1.00 85.06 126 ARG A N 1
ATOM 977 C CA . ARG A 1 126 ? 1.292 2.459 -3.828 1.00 85.06 126 ARG A CA 1
ATOM 978 C C . ARG A 1 126 ? -0.166 2.619 -3.389 1.00 85.06 126 ARG A C 1
ATOM 980 O O . ARG A 1 126 ? -0.405 2.961 -2.233 1.00 85.06 126 ARG A O 1
ATOM 987 N N . ASN A 1 127 ? -1.140 2.414 -4.280 1.00 89.56 127 ASN A N 1
ATOM 988 C CA . ASN A 1 127 ? -2.556 2.526 -3.907 1.00 89.56 127 ASN A CA 1
ATOM 989 C C . ASN A 1 127 ? -3.009 1.350 -3.037 1.00 89.56 127 ASN A C 1
ATOM 991 O O . ASN A 1 127 ? -3.650 1.583 -2.015 1.00 89.56 127 ASN A O 1
ATOM 995 N N . GLU A 1 128 ? -2.588 0.130 -3.365 1.00 93.50 128 GLU A N 1
ATOM 996 C CA . GLU A 1 128 ? -2.856 -1.058 -2.546 1.00 93.50 128 GLU A CA 1
ATOM 997 C C . GLU A 1 128 ? -2.217 -0.955 -1.151 1.00 93.50 128 GLU A C 1
ATOM 999 O O . GLU A 1 128 ? -2.834 -1.255 -0.131 1.00 93.50 128 GLU A O 1
ATOM 1004 N N . GLU A 1 129 ? -0.996 -0.423 -1.055 1.00 87.06 129 GLU A N 1
ATOM 1005 C CA . GLU A 1 129 ? -0.346 -0.168 0.235 1.00 87.06 129 GLU A CA 1
ATOM 1006 C C . GLU A 1 129 ? -1.075 0.887 1.071 1.00 87.06 129 GLU A C 1
ATOM 1008 O O . GLU A 1 129 ? -1.152 0.768 2.299 1.00 87.06 129 GLU A O 1
ATOM 1013 N N . ARG A 1 130 ? -1.627 1.921 0.426 1.00 88.94 130 ARG A N 1
ATOM 1014 C CA . ARG A 1 130 ? -2.447 2.934 1.102 1.00 88.94 130 ARG A CA 1
ATOM 1015 C C . ARG A 1 130 ? -3.768 2.340 1.593 1.00 88.94 130 ARG A C 1
ATOM 1017 O O . ARG A 1 130 ? -4.154 2.654 2.723 1.00 88.94 130 ARG A O 1
ATOM 1024 N N . ALA A 1 131 ? -4.397 1.459 0.813 1.00 90.81 131 ALA A N 1
ATOM 1025 C CA . ALA A 1 131 ? -5.590 0.714 1.210 1.00 90.81 131 ALA A CA 1
ATOM 1026 C C . ALA A 1 131 ? -5.308 -0.187 2.419 1.00 90.81 131 ALA A C 1
ATOM 1028 O O . ALA A 1 131 ? -5.923 -0.019 3.475 1.00 90.81 131 ALA A O 1
ATOM 1029 N N . TYR A 1 132 ? -4.274 -1.029 2.333 1.00 90.25 132 TYR A N 1
ATOM 1030 C CA . TYR A 1 132 ? -3.789 -1.845 3.447 1.00 90.25 132 TYR A CA 1
ATOM 1031 C C . TYR A 1 132 ? -3.551 -1.007 4.712 1.00 90.25 132 TYR A C 1
ATOM 1033 O O . TYR A 1 132 ? -4.071 -1.303 5.792 1.00 90.25 132 TYR A O 1
ATOM 1041 N N . ALA A 1 133 ? -2.789 0.083 4.588 1.00 85.12 133 ALA A N 1
ATOM 1042 C CA . ALA A 1 133 ? -2.460 0.937 5.720 1.00 85.12 133 ALA A CA 1
ATOM 1043 C C . ALA A 1 133 ? -3.701 1.628 6.303 1.00 85.12 133 ALA A C 1
ATOM 1045 O O . ALA A 1 133 ? -3.763 1.848 7.515 1.00 85.12 133 ALA A O 1
ATOM 1046 N N . PHE A 1 134 ? -4.681 1.990 5.472 1.00 89.56 134 PHE A N 1
ATOM 1047 C CA . PHE A 1 134 ? -5.962 2.525 5.922 1.00 89.56 134 PHE A CA 1
ATOM 1048 C C . PHE A 1 134 ? -6.710 1.508 6.790 1.00 89.56 134 PHE A C 1
ATOM 1050 O O . PHE A 1 134 ? -7.046 1.825 7.937 1.00 89.56 134 PHE A O 1
ATOM 1057 N N . TYR A 1 135 ? -6.900 0.286 6.295 1.00 91.56 135 TYR A N 1
ATOM 1058 C CA . TYR A 1 135 ? -7.615 -0.759 7.022 1.00 91.56 135 TYR A CA 1
ATOM 1059 C C . TYR A 1 135 ? -6.912 -1.146 8.327 1.00 91.56 135 TYR A C 1
ATOM 1061 O O . TYR A 1 135 ? -7.553 -1.218 9.376 1.00 91.56 135 TYR A O 1
ATOM 1069 N N . MET A 1 136 ? -5.582 -1.265 8.323 1.00 89.75 136 MET A N 1
ATOM 1070 C CA . MET A 1 136 ? -4.818 -1.534 9.547 1.00 89.75 136 MET A CA 1
ATOM 1071 C C . MET A 1 136 ? -4.944 -0.414 10.587 1.00 89.75 136 MET A C 1
ATOM 1073 O O . MET A 1 136 ? -5.093 -0.688 11.781 1.00 89.75 136 MET A O 1
ATOM 1077 N N . ARG A 1 137 ? -4.928 0.859 10.164 1.00 88.56 137 ARG A N 1
ATOM 1078 C CA . ARG A 1 137 ? -5.166 1.990 11.080 1.00 88.56 137 ARG A CA 1
ATOM 1079 C C . ARG A 1 137 ? -6.573 1.950 11.669 1.00 88.56 137 ARG A C 1
ATOM 1081 O O . ARG A 1 137 ? -6.737 2.259 12.849 1.00 88.56 137 ARG A O 1
ATOM 1088 N N . LEU A 1 138 ? -7.572 1.582 10.869 1.00 89.81 138 LEU A N 1
ATOM 1089 C CA . LEU A 1 138 ? -8.948 1.439 11.333 1.00 89.81 138 LEU A CA 1
ATOM 1090 C C . LEU A 1 138 ? -9.077 0.313 12.367 1.00 89.81 138 LEU A C 1
ATOM 1092 O O . LEU A 1 138 ? -9.621 0.546 13.447 1.00 89.81 138 LEU A O 1
ATOM 1096 N N . ALA A 1 139 ? -8.516 -0.863 12.074 1.00 88.69 139 ALA A N 1
ATOM 1097 C CA . ALA A 1 139 ? -8.504 -2.017 12.971 1.00 88.69 139 ALA A CA 1
ATOM 1098 C C . ALA A 1 139 ? -7.858 -1.692 14.327 1.00 88.69 139 ALA A C 1
ATOM 1100 O O . ALA A 1 139 ? -8.421 -1.993 15.381 1.00 88.69 139 ALA A O 1
ATOM 1101 N N . ALA A 1 140 ? -6.708 -1.011 14.308 1.00 85.00 140 ALA A N 1
ATOM 1102 C CA . ALA A 1 140 ? -5.988 -0.617 15.517 1.00 85.00 140 ALA A CA 1
ATOM 1103 C C . ALA A 1 140 ? -6.698 0.489 16.322 1.00 85.00 140 ALA A C 1
ATOM 1105 O O . ALA A 1 140 ? -6.524 0.585 17.536 1.00 85.00 140 ALA A O 1
ATOM 1106 N N . GLY A 1 141 ? -7.472 1.351 15.655 1.00 85.00 141 GLY A N 1
ATOM 1107 C CA . GLY A 1 141 ? -8.091 2.534 16.257 1.00 85.00 141 GLY A CA 1
ATOM 1108 C C . GLY A 1 141 ? -9.500 2.332 16.819 1.00 85.00 141 GLY A C 1
ATOM 1109 O O . GLY A 1 141 ? -10.020 3.244 17.468 1.00 85.00 141 GLY A O 1
ATOM 1110 N N . THR A 1 142 ? -10.140 1.187 16.568 1.00 88.62 142 THR A N 1
ATOM 1111 C CA . THR A 1 142 ? -11.528 0.930 16.977 1.00 88.62 142 THR A CA 1
ATOM 1112 C C . THR A 1 142 ? -11.642 0.054 18.230 1.00 88.62 142 THR A C 1
ATOM 1114 O O . THR A 1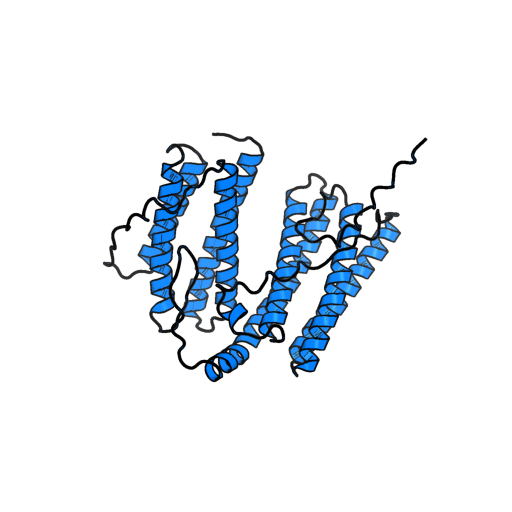 142 ? -10.899 -0.908 18.427 1.00 88.62 142 THR A O 1
ATOM 1117 N N . ALA A 1 143 ? -12.626 0.368 19.079 1.00 89.62 143 ALA A N 1
ATOM 1118 C CA . ALA A 1 143 ? -13.037 -0.487 20.195 1.00 89.62 143 ALA A CA 1
ATOM 1119 C C . ALA A 1 143 ? -14.098 -1.527 19.784 1.00 89.62 143 ALA A C 1
ATOM 1121 O O . ALA A 1 143 ? -14.318 -2.494 20.513 1.00 89.62 143 ALA A O 1
ATOM 1122 N N . ASP A 1 144 ? -14.746 -1.341 18.630 1.00 90.56 144 ASP A N 1
ATOM 1123 C CA . ASP A 1 144 ? -15.736 -2.271 18.091 1.00 90.56 144 ASP A CA 1
ATOM 1124 C C . ASP A 1 144 ? -15.035 -3.494 17.482 1.00 90.56 144 ASP A C 1
ATOM 1126 O O . ASP A 1 144 ? -14.273 -3.386 16.519 1.00 90.56 144 ASP A O 1
ATOM 1130 N N . VAL A 1 145 ? -15.299 -4.666 18.064 1.00 90.12 145 VAL A N 1
ATOM 1131 C CA . VAL A 1 145 ? -14.713 -5.944 17.645 1.00 90.12 145 VAL A CA 1
ATOM 1132 C C . VAL A 1 145 ? -15.134 -6.316 16.224 1.00 90.12 145 VAL A C 1
ATOM 1134 O O . VAL A 1 145 ? -14.302 -6.818 15.475 1.00 90.12 145 VAL A O 1
ATOM 1137 N N . ALA A 1 146 ? -16.387 -6.063 15.836 1.00 87.62 146 ALA A N 1
ATOM 1138 C CA . ALA A 1 146 ? -16.875 -6.405 14.503 1.00 87.62 146 ALA A CA 1
ATOM 1139 C C . ALA A 1 146 ? -16.201 -5.532 13.438 1.00 87.62 146 ALA A C 1
ATOM 1141 O O . ALA A 1 146 ? -15.717 -6.046 12.432 1.00 87.62 146 ALA A O 1
ATOM 1142 N N . LEU A 1 147 ? -16.086 -4.227 13.706 1.00 89.25 147 LEU A N 1
ATOM 1143 C CA . LEU A 1 147 ? -15.373 -3.297 12.831 1.00 89.25 147 LEU A CA 1
ATOM 1144 C C . LEU A 1 147 ? -13.885 -3.650 12.704 1.00 89.25 147 LEU A C 1
ATOM 1146 O O . LEU A 1 147 ? -13.330 -3.567 11.611 1.00 89.25 147 LEU A O 1
ATOM 1150 N N . ARG A 1 148 ? -13.244 -4.060 13.807 1.00 91.69 148 ARG A N 1
ATOM 1151 C CA . ARG A 1 148 ? -11.842 -4.494 13.793 1.00 91.69 148 ARG A CA 1
ATOM 1152 C C . ARG A 1 148 ? -11.637 -5.726 12.914 1.00 91.69 148 ARG A C 1
ATOM 1154 O O . ARG A 1 148 ? -10.756 -5.698 12.066 1.00 91.69 148 ARG A O 1
ATOM 1161 N N . LEU A 1 149 ? -12.453 -6.766 13.098 1.00 88.25 149 LEU A N 1
ATOM 1162 C CA . LEU A 1 149 ? -12.341 -8.011 12.332 1.00 88.25 149 LEU A CA 1
ATOM 1163 C C . LEU A 1 149 ? -12.550 -7.784 10.832 1.00 88.25 149 LEU A C 1
ATOM 1165 O O . LEU A 1 149 ? -11.814 -8.342 10.023 1.00 88.25 149 LEU A O 1
ATOM 1169 N N . GLU A 1 150 ? -13.514 -6.941 10.458 1.00 89.25 150 GLU A N 1
ATOM 1170 C CA . GLU A 1 150 ? -13.739 -6.635 9.046 1.00 89.25 150 GLU A CA 1
ATOM 1171 C C . GLU A 1 150 ? -12.576 -5.841 8.445 1.00 89.25 150 GLU A C 1
ATOM 1173 O O . GLU A 1 150 ? -12.110 -6.156 7.355 1.00 89.25 150 GLU A O 1
ATOM 1178 N N . ALA A 1 151 ? -12.055 -4.847 9.168 1.00 90.94 151 ALA A N 1
ATOM 1179 C CA . ALA A 1 151 ? -10.891 -4.094 8.716 1.00 90.94 151 ALA A CA 1
ATOM 1180 C C . ALA A 1 151 ? -9.644 -4.990 8.574 1.00 90.94 151 ALA A C 1
ATOM 1182 O O . ALA A 1 151 ? -8.906 -4.857 7.604 1.00 90.94 151 ALA A O 1
ATOM 1183 N N . GLU A 1 152 ? -9.419 -5.939 9.486 1.00 91.00 152 GLU A N 1
ATOM 1184 C CA . GLU A 1 152 ? -8.328 -6.920 9.371 1.00 91.00 152 GLU A CA 1
ATOM 1185 C C . GLU A 1 152 ? -8.496 -7.839 8.152 1.00 91.00 152 GLU A C 1
ATOM 1187 O O . GLU 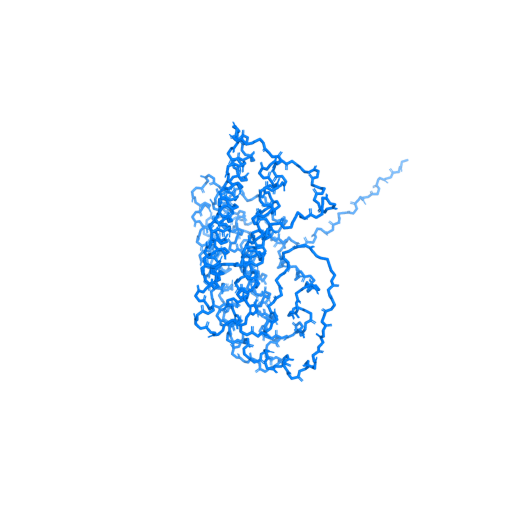A 1 152 ? -7.511 -8.125 7.468 1.00 91.00 152 GLU A O 1
ATOM 1192 N N . ARG A 1 153 ? -9.731 -8.264 7.845 1.00 89.94 153 ARG A N 1
ATOM 1193 C CA . ARG A 1 153 ? -10.033 -9.057 6.644 1.00 89.94 153 ARG A CA 1
ATOM 1194 C C . ARG A 1 153 ? -9.678 -8.288 5.372 1.00 89.94 153 ARG A C 1
ATOM 1196 O O . ARG A 1 153 ? -8.934 -8.816 4.551 1.00 89.94 153 ARG A O 1
ATOM 1203 N N . MET A 1 154 ? -10.144 -7.043 5.256 1.00 91.25 154 MET A N 1
ATOM 1204 C CA . MET A 1 154 ? -9.839 -6.182 4.108 1.00 91.25 154 MET A CA 1
ATOM 1205 C C . MET A 1 154 ? -8.334 -5.943 3.974 1.00 91.25 154 MET A C 1
ATOM 1207 O O . MET A 1 154 ? -7.769 -6.108 2.903 1.00 91.25 154 MET A O 1
ATOM 1211 N N . ALA A 1 155 ? -7.639 -5.651 5.078 1.00 89.88 155 ALA A N 1
ATOM 1212 C CA . ALA A 1 155 ? -6.188 -5.478 5.057 1.00 89.88 155 ALA A CA 1
ATOM 1213 C C . ALA A 1 155 ? -5.450 -6.724 4.526 1.00 89.88 155 ALA A C 1
ATOM 1215 O O . ALA A 1 155 ? -4.477 -6.600 3.783 1.00 89.88 155 ALA A O 1
ATOM 1216 N N . ALA A 1 156 ? -5.889 -7.930 4.892 1.00 83.44 156 ALA A N 1
ATOM 1217 C CA . ALA A 1 156 ? -5.272 -9.158 4.397 1.00 83.44 156 ALA A CA 1
ATOM 1218 C C . ALA A 1 156 ? -5.447 -9.338 2.875 1.00 83.44 156 ALA A C 1
ATOM 1220 O O . ALA A 1 156 ? -4.529 -9.835 2.216 1.00 83.44 156 ALA A O 1
ATOM 1221 N N . GLU A 1 157 ? -6.589 -8.918 2.326 1.00 91.00 157 GLU A N 1
ATOM 1222 C CA . GLU A 1 157 ? -6.871 -8.933 0.885 1.00 91.00 157 GLU A CA 1
ATOM 1223 C C . GLU A 1 157 ? -5.952 -7.957 0.137 1.00 91.00 157 GLU A C 1
ATOM 1225 O O . GLU A 1 157 ? -5.209 -8.390 -0.748 1.00 91.00 157 GLU A O 1
ATOM 1230 N N . GLU A 1 158 ? -5.839 -6.707 0.592 1.00 93.06 158 GLU A N 1
ATOM 1231 C CA . GLU A 1 158 ? -4.946 -5.726 -0.049 1.00 93.06 158 GLU A CA 1
ATOM 1232 C C . GLU A 1 158 ? -3.472 -6.146 0.011 1.00 93.06 158 GLU A C 1
ATOM 1234 O O . GLU A 1 158 ? -2.701 -5.952 -0.930 1.00 93.06 158 GLU A O 1
ATOM 1239 N N . LEU A 1 159 ? -3.047 -6.810 1.091 1.00 89.56 159 LEU A N 1
ATOM 1240 C CA . LEU A 1 159 ? -1.684 -7.332 1.183 1.00 89.56 159 LEU A CA 1
ATOM 1241 C C . LEU A 1 159 ? -1.402 -8.414 0.119 1.00 89.56 159 LEU A C 1
ATOM 1243 O O . LEU A 1 159 ? -0.280 -8.508 -0.393 1.00 89.56 159 LEU A O 1
ATOM 1247 N N . SER A 1 160 ? -2.415 -9.209 -0.246 1.00 87.75 160 SER A N 1
ATOM 1248 C CA . SER A 1 160 ? -2.342 -10.178 -1.349 1.00 87.75 160 SER A CA 1
ATOM 1249 C C . SER A 1 160 ? -2.151 -9.473 -2.698 1.00 87.75 160 SER A C 1
ATOM 1251 O O . SER A 1 160 ? -1.306 -9.889 -3.505 1.00 87.75 160 SER A O 1
ATOM 1253 N N . HIS A 1 161 ? -2.870 -8.369 -2.928 1.00 92.69 161 HIS A N 1
ATOM 1254 C CA . HIS A 1 161 ? -2.711 -7.532 -4.119 1.00 92.69 161 HIS A CA 1
ATOM 1255 C C . HIS A 1 161 ? -1.303 -6.930 -4.198 1.00 92.69 161 HIS A C 1
ATOM 1257 O O . HIS A 1 161 ? -0.609 -7.123 -5.205 1.00 92.69 161 HIS A O 1
ATOM 1263 N N . VAL A 1 162 ? -0.822 -6.309 -3.110 1.00 89.94 162 VAL A N 1
ATOM 1264 C CA . VAL A 1 162 ? 0.543 -5.759 -3.003 1.00 89.94 162 VAL A CA 1
ATOM 1265 C C . VAL A 1 162 ? 1.590 -6.810 -3.372 1.00 89.94 162 VAL A C 1
ATOM 1267 O O . VAL A 1 162 ? 2.485 -6.545 -4.178 1.00 89.94 162 VAL A O 1
ATOM 1270 N N . ALA A 1 163 ? 1.486 -8.025 -2.825 1.00 83.56 163 ALA A N 1
ATOM 1271 C CA . ALA A 1 163 ? 2.455 -9.088 -3.083 1.00 83.56 163 ALA A CA 1
ATOM 1272 C C . ALA A 1 163 ? 2.520 -9.476 -4.572 1.00 83.56 163 ALA A C 1
ATOM 1274 O O . ALA A 1 163 ? 3.614 -9.614 -5.136 1.00 83.56 163 ALA A O 1
ATOM 1275 N N . ARG A 1 164 ? 1.360 -9.618 -5.227 1.00 92.88 164 ARG A N 1
ATOM 1276 C CA . ARG A 1 164 ? 1.264 -9.940 -6.662 1.00 92.88 164 ARG A CA 1
ATOM 1277 C C . ARG A 1 164 ? 1.818 -8.820 -7.536 1.00 92.88 164 ARG A C 1
ATOM 1279 O O . ARG A 1 164 ? 2.561 -9.100 -8.478 1.00 92.88 164 ARG A O 1
ATOM 1286 N N . LEU A 1 165 ? 1.489 -7.571 -7.216 1.00 93.19 165 LEU A N 1
ATOM 1287 C CA . LEU A 1 165 ? 1.940 -6.398 -7.961 1.00 93.19 165 LEU A CA 1
ATOM 1288 C C . LEU A 1 165 ? 3.446 -6.167 -7.812 1.00 93.19 165 LEU A C 1
ATOM 1290 O O . LEU A 1 165 ? 4.126 -5.978 -8.817 1.00 93.19 165 LEU A O 1
ATOM 1294 N N . ARG A 1 166 ? 4.005 -6.282 -6.601 1.00 87.12 166 ARG A N 1
ATOM 1295 C CA . ARG A 1 166 ? 5.460 -6.183 -6.383 1.00 87.12 166 ARG A CA 1
ATOM 1296 C C . ARG A 1 166 ? 6.225 -7.288 -7.108 1.00 87.12 166 ARG A C 1
ATOM 1298 O O . ARG A 1 166 ? 7.265 -7.034 -7.709 1.00 87.12 166 ARG A O 1
ATOM 1305 N N . LEU A 1 167 ? 5.693 -8.515 -7.134 1.00 85.00 167 LEU A N 1
ATOM 1306 C CA . LEU A 1 167 ? 6.284 -9.594 -7.932 1.00 85.00 167 LEU A CA 1
ATOM 1307 C C . LEU A 1 167 ? 6.269 -9.274 -9.435 1.00 85.00 167 LEU A C 1
ATOM 1309 O O . LEU A 1 167 ? 7.244 -9.562 -10.129 1.00 85.00 167 LEU A O 1
ATOM 1313 N N . ALA A 1 168 ? 5.185 -8.690 -9.945 1.00 88.00 168 ALA A N 1
ATOM 1314 C CA . ALA A 1 168 ? 5.128 -8.235 -11.329 1.00 88.00 168 ALA A CA 1
ATOM 1315 C C . ALA A 1 168 ? 6.116 -7.083 -11.591 1.00 88.00 168 ALA A C 1
ATOM 1317 O O . ALA A 1 168 ? 6.816 -7.124 -12.601 1.00 88.00 168 ALA A O 1
ATOM 1318 N N . ARG A 1 169 ? 6.254 -6.125 -10.660 1.00 87.12 169 ARG A N 1
ATOM 1319 C CA . ARG A 1 169 ? 7.214 -5.005 -10.745 1.00 87.12 169 ARG A CA 1
ATOM 1320 C C . ARG A 1 169 ? 8.652 -5.509 -10.824 1.00 87.12 169 ARG A C 1
ATOM 1322 O O . ARG A 1 169 ? 9.380 -5.112 -11.730 1.00 87.12 169 ARG A O 1
ATOM 1329 N N . ARG A 1 170 ? 9.004 -6.485 -9.980 1.00 81.31 170 ARG A N 1
ATOM 1330 C CA . ARG A 1 170 ? 10.287 -7.209 -10.032 1.00 81.31 170 ARG A CA 1
ATOM 1331 C C . ARG A 1 170 ? 10.571 -7.839 -11.389 1.00 81.31 170 ARG A C 1
ATOM 1333 O O . ARG A 1 170 ? 11.688 -7.779 -11.887 1.00 81.31 170 ARG A O 1
ATOM 1340 N N . ARG A 1 171 ? 9.559 -8.456 -12.003 1.00 82.81 171 ARG A N 1
ATOM 1341 C CA . ARG A 1 171 ? 9.704 -9.134 -13.301 1.00 82.81 171 ARG A CA 1
ATOM 1342 C C . ARG A 1 171 ? 9.812 -8.170 -14.479 1.00 82.81 171 ARG A C 1
ATOM 1344 O O . ARG A 1 171 ? 10.457 -8.523 -15.458 1.00 82.81 171 ARG A O 1
ATOM 1351 N N . ALA A 1 172 ? 9.195 -6.993 -14.393 1.00 81.06 172 ALA A N 1
ATOM 1352 C CA . ALA A 1 172 ? 9.273 -5.970 -15.436 1.00 81.06 172 ALA A CA 1
ATOM 1353 C C . ALA A 1 172 ? 10.628 -5.237 -15.442 1.00 81.06 172 ALA A C 1
ATOM 1355 O O . ALA A 1 172 ? 11.086 -4.790 -16.493 1.00 81.06 172 ALA A O 1
ATOM 1356 N N . TRP A 1 173 ? 11.297 -5.151 -14.285 1.00 76.88 173 TRP A N 1
ATOM 1357 C CA . TRP A 1 173 ? 12.507 -4.344 -14.114 1.00 76.88 173 TRP A CA 1
ATOM 1358 C C . TRP A 1 173 ? 13.653 -4.632 -15.102 1.00 76.88 173 TRP A C 1
ATOM 1360 O O . TRP A 1 173 ? 14.208 -3.667 -15.626 1.00 76.88 173 TRP A O 1
ATOM 1370 N N . PRO A 1 174 ? 14.028 -5.890 -15.422 1.00 73.88 174 PRO A N 1
ATOM 1371 C CA . PRO A 1 174 ? 15.147 -6.141 -16.333 1.00 73.88 174 PRO A CA 1
ATOM 1372 C C . PRO A 1 174 ? 14.966 -5.513 -17.722 1.00 73.88 174 PRO A C 1
ATOM 1374 O O . PRO A 1 174 ? 15.929 -4.984 -18.276 1.00 73.88 174 PRO A O 1
ATOM 1377 N N . THR A 1 175 ? 13.744 -5.545 -18.264 1.00 76.12 175 THR A N 1
ATOM 1378 C CA . THR A 1 175 ? 13.407 -4.950 -19.568 1.00 76.12 175 THR A CA 1
ATOM 1379 C C . THR A 1 175 ? 13.490 -3.426 -19.516 1.00 76.12 175 THR A C 1
ATOM 1381 O O . THR A 1 175 ? 14.072 -2.804 -20.401 1.00 76.12 175 THR A O 1
ATOM 1384 N N . GLU A 1 176 ? 12.962 -2.828 -18.451 1.00 71.81 176 GLU A N 1
ATOM 1385 C CA . GLU A 1 176 ? 12.943 -1.375 -18.241 1.00 71.81 176 GLU A CA 1
ATOM 1386 C C . GLU A 1 176 ? 14.357 -0.826 -18.029 1.00 71.81 176 GLU A C 1
ATOM 1388 O O . GLU A 1 176 ? 14.742 0.176 -18.627 1.00 71.81 176 GLU A O 1
ATOM 1393 N N . ARG A 1 177 ? 15.184 -1.541 -17.256 1.00 67.19 177 ARG A N 1
ATOM 1394 C CA . ARG A 1 177 ? 16.603 -1.219 -17.080 1.00 67.19 177 ARG A CA 1
ATOM 1395 C C . ARG A 1 177 ? 17.359 -1.244 -18.408 1.00 67.19 177 ARG A C 1
ATOM 1397 O O . ARG A 1 177 ? 18.100 -0.314 -18.691 1.00 67.19 177 ARG A O 1
ATOM 1404 N N . ALA A 1 178 ? 17.134 -2.254 -19.252 1.00 67.62 178 ALA A N 1
ATOM 1405 C CA . ALA A 1 178 ? 17.773 -2.316 -20.568 1.00 67.62 178 ALA A CA 1
ATOM 1406 C C . ALA A 1 178 ? 17.357 -1.143 -21.480 1.00 67.62 178 ALA A C 1
ATOM 1408 O O . ALA A 1 178 ? 18.169 -0.646 -22.262 1.00 67.62 178 ALA A O 1
ATOM 1409 N N . ALA A 1 179 ? 16.106 -0.678 -21.369 1.00 64.56 179 ALA A N 1
ATOM 1410 C CA . ALA A 1 179 ? 15.627 0.502 -22.085 1.00 64.56 179 ALA A CA 1
ATOM 1411 C C . ALA A 1 179 ? 16.293 1.799 -21.584 1.00 64.56 179 ALA A C 1
ATOM 1413 O O . ALA A 1 179 ? 16.603 2.674 -22.393 1.00 64.56 179 ALA A O 1
ATOM 1414 N N . LEU A 1 180 ? 16.562 1.900 -20.277 1.00 61.38 180 LEU A N 1
ATOM 1415 C CA . LEU A 1 180 ? 17.309 3.009 -19.672 1.00 61.38 180 LEU A CA 1
ATOM 1416 C C . LEU A 1 180 ? 18.787 3.005 -20.094 1.00 61.38 180 LEU A C 1
ATOM 1418 O O . LEU A 1 180 ? 19.298 4.041 -20.521 1.00 61.38 180 LEU A O 1
ATOM 1422 N N . ASP A 1 181 ? 19.447 1.845 -20.070 1.00 54.12 181 ASP A N 1
ATOM 1423 C CA . ASP A 1 181 ? 20.854 1.689 -20.472 1.00 54.12 181 ASP A CA 1
ATOM 1424 C C . ASP A 1 181 ? 21.074 2.039 -21.958 1.00 54.12 181 ASP A C 1
ATOM 1426 O O . ASP A 1 181 ? 22.117 2.569 -22.340 1.00 54.12 181 ASP A O 1
ATOM 1430 N N . GLY A 1 182 ? 20.077 1.785 -22.814 1.00 45.56 182 GLY A N 1
ATOM 1431 C CA . GLY A 1 182 ? 20.102 2.170 -24.229 1.00 45.56 182 GLY A CA 1
ATOM 1432 C C . GLY A 1 182 ? 19.829 3.658 -24.492 1.00 45.56 182 GLY A C 1
ATOM 1433 O O . GLY A 1 182 ? 20.159 4.152 -25.573 1.00 45.56 182 GLY A O 1
ATOM 1434 N N . ALA A 1 183 ? 19.233 4.371 -23.531 1.00 43.75 183 ALA A N 1
ATOM 1435 C CA . ALA A 1 183 ? 18.832 5.773 -23.659 1.00 43.75 183 ALA A CA 1
ATOM 1436 C C . ALA A 1 183 ? 19.827 6.764 -23.021 1.00 43.75 183 ALA A C 1
ATOM 1438 O O . ALA A 1 183 ? 19.866 7.928 -23.427 1.00 43.75 183 ALA A O 1
ATOM 1439 N N . PHE A 1 184 ? 20.652 6.322 -22.065 1.00 37.31 184 PHE A N 1
ATOM 1440 C CA . PHE A 1 184 ? 21.582 7.180 -21.325 1.00 37.31 184 PHE A CA 1
ATOM 1441 C C . PHE A 1 184 ? 23.059 6.928 -21.694 1.00 37.31 184 PHE A C 1
ATOM 1443 O O . PHE A 1 184 ? 23.692 5.983 -21.236 1.00 37.31 184 PHE A O 1
ATOM 1450 N N . LEU A 1 185 ? 23.657 7.852 -22.462 1.00 27.06 185 LEU A N 1
ATOM 1451 C CA . LEU A 1 185 ? 25.082 8.197 -22.303 1.00 27.06 185 LEU A CA 1
ATOM 1452 C C . LEU A 1 185 ? 25.272 8.856 -20.918 1.00 27.06 185 LEU A C 1
ATOM 1454 O O . LEU A 1 185 ? 24.314 9.455 -20.427 1.00 27.06 185 LEU A O 1
ATOM 1458 N N . PR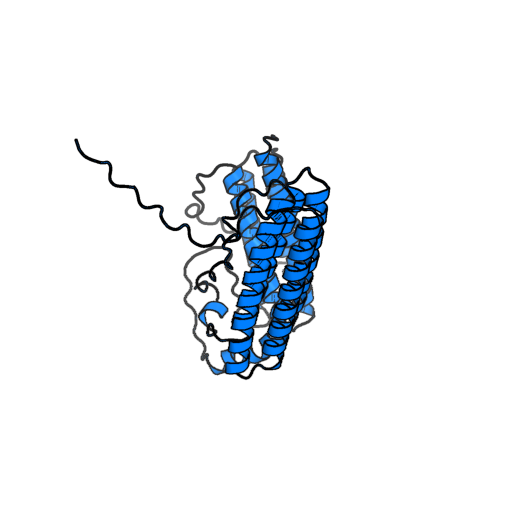O A 1 186 ? 26.458 8.775 -20.274 1.00 29.30 186 PRO A N 1
ATOM 1459 C CA . PRO A 1 186 ? 26.612 9.051 -18.847 1.00 29.30 186 PRO A CA 1
ATOM 1460 C C . PRO A 1 186 ? 26.304 10.519 -18.551 1.00 29.30 186 PRO A C 1
ATOM 1462 O O . PRO A 1 186 ? 27.120 11.410 -18.786 1.00 29.30 186 PRO A O 1
ATOM 1465 N N . VAL A 1 187 ? 25.102 10.777 -18.043 1.00 28.03 187 VAL A N 1
ATOM 1466 C CA . VAL A 1 187 ? 24.737 12.074 -17.489 1.00 28.03 187 VAL A CA 1
ATOM 1467 C C . VAL A 1 187 ? 25.192 12.056 -16.040 1.00 28.03 187 VAL A C 1
ATOM 1469 O O . VAL A 1 187 ? 24.587 11.417 -15.188 1.00 28.03 187 VAL A O 1
ATOM 1472 N N . THR A 1 188 ? 26.276 12.772 -15.758 1.00 28.05 188 THR A N 1
ATOM 1473 C CA . THR A 1 188 ? 26.624 13.181 -14.398 1.00 28.05 188 THR A CA 1
ATOM 1474 C C . THR A 1 188 ? 25.506 14.081 -13.875 1.00 28.05 188 THR A C 1
ATOM 1476 O O . THR A 1 188 ? 25.418 15.247 -14.273 1.00 28.05 188 THR A O 1
ATOM 1479 N N . LEU A 1 189 ? 24.628 13.547 -13.024 1.00 28.03 189 LEU A N 1
ATOM 1480 C CA . LEU A 1 189 ? 23.587 14.335 -12.372 1.00 28.03 189 LEU A CA 1
ATOM 1481 C C . LEU A 1 189 ? 24.197 15.161 -11.233 1.00 28.03 189 LEU A C 1
ATOM 1483 O O . LEU A 1 189 ? 24.904 14.676 -10.354 1.00 28.03 189 LEU A O 1
ATOM 1487 N N . SER A 1 190 ? 23.971 16.467 -11.339 1.00 24.50 190 SER A N 1
ATOM 1488 C CA . SER A 1 190 ? 24.549 17.517 -10.512 1.00 24.50 190 SER A CA 1
ATOM 1489 C C . SER A 1 190 ? 24.080 17.415 -9.062 1.00 24.50 190 SER A C 1
ATOM 1491 O O . SER A 1 190 ? 22.896 17.552 -8.768 1.00 24.50 190 SER A O 1
ATOM 1493 N N . ALA A 1 191 ? 25.047 17.293 -8.154 1.00 34.59 191 ALA A N 1
ATOM 1494 C CA . ALA A 1 191 ? 24.891 17.461 -6.718 1.00 34.59 191 ALA A CA 1
ATOM 1495 C C . ALA A 1 191 ? 24.235 18.807 -6.357 1.00 34.59 191 ALA A C 1
ATOM 1497 O O . ALA A 1 191 ? 24.766 19.859 -6.718 1.00 34.59 191 ALA A O 1
ATOM 1498 N N . SER A 1 192 ? 23.141 18.785 -5.586 1.00 24.89 192 SER A N 1
ATOM 1499 C CA . SER A 1 192 ? 22.731 19.913 -4.736 1.00 24.89 192 SER A CA 1
ATOM 1500 C C . SER A 1 192 ? 21.637 19.526 -3.716 1.00 24.89 192 SER A C 1
ATOM 1502 O O . SER A 1 192 ? 20.506 19.275 -4.103 1.00 24.89 192 SER A O 1
ATOM 1504 N N . LEU A 1 193 ? 22.003 19.596 -2.421 1.00 26.06 193 LEU A N 1
ATOM 1505 C CA . LEU A 1 193 ? 21.193 19.669 -1.176 1.00 26.06 193 LEU A CA 1
ATOM 1506 C C . LEU A 1 193 ? 20.626 18.374 -0.508 1.00 26.06 193 LEU A C 1
ATOM 1508 O O . LEU A 1 193 ? 19.479 18.020 -0.693 1.00 26.06 193 LEU A O 1
ATOM 1512 N N . THR A 1 194 ? 21.435 17.777 0.392 1.00 31.05 194 THR A N 1
ATOM 1513 C CA . THR A 1 194 ? 21.174 17.268 1.788 1.00 31.05 194 THR A CA 1
ATOM 1514 C C . THR A 1 194 ? 19.742 16.981 2.312 1.00 31.05 194 THR A C 1
ATOM 1516 O O . THR A 1 194 ? 18.882 17.831 2.108 1.00 31.05 194 THR A O 1
ATOM 1519 N N . PRO A 1 195 ? 19.543 16.066 3.307 1.00 38.06 195 PRO A N 1
ATOM 1520 C CA . PRO A 1 195 ? 20.187 14.783 3.647 1.00 38.06 195 PRO A CA 1
ATOM 1521 C C . PRO A 1 195 ? 19.224 13.578 3.449 1.00 38.06 195 PRO A C 1
ATOM 1523 O O . PRO A 1 195 ? 18.011 13.733 3.522 1.00 38.06 195 PRO A O 1
ATOM 1526 N N . LEU A 1 196 ? 19.766 12.356 3.332 1.00 36.78 196 LEU A N 1
ATOM 1527 C CA . LEU A 1 196 ? 19.036 11.065 3.269 1.00 36.78 196 LEU A CA 1
ATOM 1528 C C . LEU A 1 196 ? 18.376 10.661 1.933 1.00 36.78 196 LEU A C 1
ATOM 1530 O O . LEU A 1 196 ? 17.602 9.704 1.923 1.00 36.78 196 LEU A O 1
ATOM 1534 N N . THR A 1 197 ? 18.726 11.277 0.806 1.00 37.53 197 THR A N 1
ATOM 1535 C CA . THR A 1 197 ? 18.325 10.771 -0.520 1.00 37.53 197 THR A CA 1
ATOM 1536 C C . THR A 1 197 ? 19.279 9.656 -0.967 1.00 37.53 197 THR A C 1
ATOM 1538 O O . THR A 1 197 ? 20.501 9.797 -0.896 1.00 37.53 197 THR A O 1
ATOM 1541 N N . LEU A 1 198 ? 18.722 8.508 -1.356 1.00 39.91 198 LEU A N 1
ATOM 1542 C CA . LEU A 1 198 ? 19.460 7.334 -1.824 1.00 39.91 198 LEU A CA 1
ATOM 1543 C C . LEU A 1 198 ? 19.989 7.611 -3.237 1.00 39.91 198 LEU A C 1
ATOM 1545 O O . LEU A 1 198 ? 19.205 7.891 -4.135 1.00 39.91 198 LEU A O 1
ATOM 1549 N N . HIS A 1 199 ? 21.301 7.534 -3.443 1.00 37.06 199 HIS A N 1
ATOM 1550 C CA . HIS A 1 199 ? 21.890 7.393 -4.776 1.00 37.06 199 HIS A CA 1
ATOM 1551 C C . HIS A 1 199 ? 22.680 6.088 -4.781 1.00 37.06 199 HIS A C 1
ATOM 1553 O O . HIS A 1 199 ? 23.659 5.944 -4.048 1.00 37.06 199 HIS A O 1
ATOM 1559 N N . PHE A 1 200 ? 22.203 5.120 -5.561 1.00 40.34 200 PHE A N 1
ATOM 1560 C CA . PHE A 1 200 ? 22.875 3.849 -5.806 1.00 40.34 200 PHE A CA 1
ATOM 1561 C C . PHE A 1 200 ? 23.446 3.895 -7.220 1.00 40.34 200 PHE A C 1
ATOM 1563 O O . PHE A 1 200 ? 22.902 3.275 -8.130 1.00 40.34 200 PHE A O 1
ATOM 1570 N N . ASP A 1 201 ? 24.508 4.674 -7.414 1.00 36.16 201 ASP A N 1
ATOM 1571 C CA . ASP A 1 201 ? 25.223 4.662 -8.686 1.00 36.16 201 ASP A CA 1
ATOM 1572 C C . ASP A 1 201 ? 26.164 3.453 -8.716 1.00 36.16 201 ASP A C 1
ATOM 1574 O O . ASP A 1 201 ? 26.905 3.179 -7.765 1.00 36.16 201 ASP A O 1
ATOM 1578 N N . GLY A 1 202 ? 26.053 2.682 -9.797 1.00 40.19 202 GLY A N 1
ATOM 1579 C CA . GLY A 1 202 ? 26.713 1.400 -9.981 1.00 40.19 202 GLY A CA 1
ATOM 1580 C C . GLY A 1 202 ? 28.230 1.509 -10.085 1.00 40.19 202 GLY A C 1
ATOM 1581 O O . GLY A 1 202 ? 28.746 2.123 -11.003 1.00 40.19 202 GLY A O 1
ATOM 1582 N N . GLU A 1 203 ? 28.903 0.860 -9.144 1.00 35.38 203 GLU A N 1
ATOM 1583 C CA . GLU A 1 203 ? 29.990 -0.117 -9.288 1.00 35.38 203 GLU A CA 1
ATOM 1584 C C . GLU A 1 203 ? 29.926 -0.958 -7.994 1.00 35.38 203 GLU A C 1
ATOM 1586 O O . GLU A 1 203 ? 29.334 -0.511 -7.010 1.00 35.38 203 GLU A O 1
ATOM 1591 N N . GLU A 1 204 ? 30.473 -2.175 -7.951 1.00 36.72 204 GLU A N 1
ATOM 1592 C CA . GLU A 1 204 ? 30.312 -3.149 -6.842 1.00 36.72 204 GLU A CA 1
ATOM 1593 C C . GLU A 1 204 ? 30.669 -2.618 -5.421 1.00 36.72 204 GLU A C 1
ATOM 1595 O O . GLU A 1 204 ? 30.366 -3.265 -4.421 1.00 36.72 204 GLU A O 1
ATOM 1600 N N . GLY A 1 205 ? 31.244 -1.412 -5.294 1.00 37.62 205 GLY A N 1
ATOM 1601 C CA . GLY A 1 205 ? 31.463 -0.688 -4.031 1.00 37.62 205 GLY A CA 1
ATOM 1602 C C . GLY A 1 205 ? 30.391 0.344 -3.615 1.00 37.62 205 GLY A C 1
ATOM 1603 O O . GLY A 1 205 ? 30.460 0.853 -2.495 1.00 37.62 205 GLY A O 1
ATOM 1604 N N . GLY A 1 206 ? 29.404 0.670 -4.459 1.00 50.41 206 GLY A N 1
ATOM 1605 C CA . GLY A 1 206 ? 28.457 1.782 -4.253 1.00 50.41 206 GLY A CA 1
ATOM 1606 C C . GLY A 1 206 ? 27.362 1.521 -3.210 1.00 50.41 206 GLY A C 1
ATOM 1607 O O . GLY A 1 206 ? 27.090 2.372 -2.363 1.00 50.41 206 GLY A O 1
ATOM 1608 N N . VAL A 1 207 ? 26.772 0.322 -3.199 1.00 48.75 207 VAL A N 1
ATOM 1609 C CA . VAL A 1 207 ? 25.683 -0.030 -2.261 1.00 48.75 207 VAL A CA 1
ATOM 1610 C C . VAL A 1 207 ? 26.200 -0.137 -0.820 1.00 48.75 207 VAL A C 1
ATOM 1612 O O . VAL A 1 207 ? 25.551 0.348 0.112 1.00 48.75 207 VAL A O 1
ATOM 1615 N N . LEU A 1 208 ? 27.393 -0.716 -0.648 1.00 49.53 208 LEU A N 1
ATOM 1616 C CA . LEU A 1 208 ? 28.048 -0.918 0.647 1.00 49.53 208 LEU A CA 1
ATOM 1617 C C . LEU A 1 208 ? 28.564 0.403 1.240 1.00 49.53 208 LEU A C 1
ATOM 1619 O O . LEU A 1 208 ? 28.293 0.716 2.399 1.00 49.53 208 LEU A O 1
ATOM 1623 N N . ALA A 1 209 ? 29.258 1.218 0.438 1.00 50.38 209 ALA A N 1
ATOM 1624 C CA . ALA A 1 209 ? 29.719 2.538 0.867 1.00 50.38 209 ALA A CA 1
ATOM 1625 C C . ALA A 1 209 ? 28.539 3.479 1.174 1.00 50.38 209 ALA A C 1
ATOM 1627 O O . ALA A 1 209 ? 28.569 4.211 2.167 1.00 50.38 209 ALA A O 1
ATOM 1628 N N . GLY A 1 210 ? 27.466 3.402 0.377 1.00 54.06 210 GLY A N 1
ATOM 1629 C CA . GLY A 1 210 ? 26.205 4.094 0.640 1.00 54.06 210 GLY A CA 1
ATOM 1630 C C . GLY A 1 210 ? 25.547 3.662 1.956 1.00 54.06 210 GLY A C 1
ATOM 1631 O O . GLY A 1 210 ? 25.060 4.514 2.699 1.00 54.06 210 GLY A O 1
ATOM 1632 N N . HIS A 1 211 ? 25.586 2.367 2.300 1.00 53.16 211 HIS A N 1
ATOM 1633 C CA . HIS A 1 211 ? 25.093 1.849 3.586 1.00 53.16 211 HIS A CA 1
ATOM 1634 C C . HIS A 1 211 ? 25.850 2.424 4.785 1.00 53.16 211 HIS A C 1
ATOM 1636 O O . HIS A 1 211 ? 25.223 2.884 5.741 1.00 53.16 211 HIS A O 1
ATOM 1642 N N . VAL A 1 212 ? 27.185 2.428 4.743 1.00 53.41 212 VAL A N 1
ATOM 1643 C CA . VAL A 1 212 ? 28.017 2.914 5.857 1.00 53.41 212 VAL A CA 1
ATOM 1644 C C . VAL A 1 212 ? 27.821 4.417 6.069 1.00 53.41 212 VAL A C 1
ATOM 1646 O O . VAL A 1 212 ? 27.495 4.844 7.176 1.00 53.41 212 VAL A O 1
ATOM 1649 N N . ALA A 1 213 ? 27.900 5.220 5.003 1.00 54.53 213 ALA A N 1
ATOM 1650 C CA . ALA A 1 213 ? 27.688 6.669 5.087 1.00 54.53 213 ALA A CA 1
ATOM 1651 C C . ALA A 1 213 ? 26.282 7.026 5.610 1.00 54.53 213 ALA A C 1
ATOM 1653 O O . ALA A 1 213 ? 26.088 7.992 6.353 1.00 54.53 213 ALA A O 1
ATOM 1654 N N . ARG A 1 214 ? 25.280 6.215 5.257 1.00 61.06 214 ARG A N 1
ATOM 1655 C CA . ARG A 1 214 ? 23.908 6.351 5.745 1.00 61.06 214 ARG A CA 1
ATOM 1656 C C . ARG A 1 214 ? 23.789 6.010 7.226 1.00 61.06 214 ARG A C 1
ATOM 1658 O O . ARG A 1 214 ? 23.150 6.759 7.965 1.00 61.06 214 ARG A O 1
ATOM 1665 N N . ALA A 1 215 ? 24.386 4.904 7.660 1.00 56.94 215 ALA A N 1
ATOM 1666 C CA . ALA A 1 215 ? 24.418 4.506 9.061 1.00 56.94 215 ALA A CA 1
ATOM 1667 C C . ALA A 1 215 ? 25.046 5.605 9.935 1.00 56.94 215 ALA A C 1
ATOM 1669 O O . ALA A 1 215 ? 24.507 5.943 10.992 1.00 56.94 215 ALA A O 1
ATOM 1670 N N . GLU A 1 216 ? 26.114 6.242 9.455 1.00 54.38 216 GLU A N 1
ATOM 1671 C CA . GLU A 1 216 ? 26.756 7.386 10.108 1.00 54.38 216 GLU A CA 1
ATOM 1672 C C . GLU A 1 216 ? 25.845 8.623 10.172 1.00 54.38 216 GLU A C 1
ATOM 1674 O O . GLU A 1 216 ? 25.665 9.205 11.246 1.00 54.38 216 GLU A O 1
ATOM 1679 N N . ALA A 1 217 ? 25.217 9.011 9.056 1.00 57.50 217 ALA A N 1
ATOM 1680 C CA . ALA A 1 217 ? 24.311 10.162 9.009 1.00 57.50 217 ALA A CA 1
ATOM 1681 C C . ALA A 1 217 ? 23.078 9.970 9.912 1.00 57.50 217 ALA A C 1
ATOM 1683 O O . ALA A 1 217 ? 22.688 10.875 10.653 1.00 57.50 217 ALA A O 1
ATOM 1684 N N . GLU A 1 218 ? 22.494 8.771 9.896 1.00 59.56 218 GLU A N 1
ATOM 1685 C CA . GLU A 1 218 ? 21.396 8.371 10.774 1.00 59.56 218 GLU A CA 1
ATOM 1686 C C . GLU A 1 218 ? 21.790 8.432 12.258 1.00 59.56 218 GLU A C 1
ATOM 1688 O O . GLU A 1 218 ? 21.012 8.896 13.094 1.00 59.56 218 GLU A O 1
ATOM 1693 N N . THR A 1 219 ? 23.003 7.981 12.581 1.00 56.41 219 THR A N 1
ATOM 1694 C CA . THR A 1 219 ? 23.562 8.022 13.936 1.00 56.41 219 THR A CA 1
ATOM 1695 C C . THR A 1 219 ? 23.715 9.465 14.416 1.00 56.41 219 THR A C 1
ATOM 1697 O O . THR A 1 219 ? 23.217 9.819 15.487 1.00 56.41 219 THR A O 1
ATOM 1700 N N . ALA A 1 220 ? 24.343 10.324 13.607 1.00 52.78 220 ALA A N 1
ATOM 1701 C CA . ALA A 1 220 ? 24.558 11.732 13.937 1.00 52.78 220 ALA A CA 1
ATOM 1702 C C . ALA A 1 220 ? 23.235 12.492 14.126 1.00 52.78 220 ALA A C 1
ATOM 1704 O O . ALA A 1 220 ? 23.072 13.223 15.106 1.00 52.78 220 ALA A O 1
ATOM 1705 N N . HIS A 1 221 ? 22.266 12.271 13.231 1.00 63.47 221 HIS A N 1
ATOM 1706 C CA . HIS A 1 221 ? 20.933 12.871 13.315 1.00 63.47 221 HIS A CA 1
ATOM 1707 C C . HIS A 1 221 ? 20.222 12.501 14.622 1.00 63.47 221 HIS A C 1
ATOM 1709 O O . HIS A 1 221 ? 19.743 13.372 15.346 1.00 63.47 221 HIS A O 1
ATOM 1715 N N . ARG A 1 222 ? 20.214 11.218 14.998 1.00 65.88 222 ARG A N 1
ATOM 1716 C CA . ARG A 1 222 ? 19.514 10.761 16.209 1.00 65.88 222 ARG A CA 1
ATOM 1717 C C . ARG A 1 222 ? 20.197 11.165 17.504 1.00 65.88 222 ARG A C 1
ATOM 1719 O O . ARG A 1 222 ? 19.494 11.449 18.472 1.00 65.88 222 ARG A O 1
ATOM 1726 N N . TYR A 1 22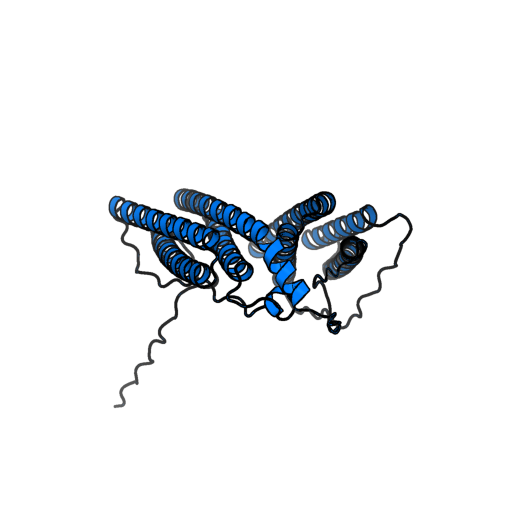3 ? 21.526 11.260 17.532 1.00 60.56 223 TYR A N 1
ATOM 1727 C CA . TYR A 1 223 ? 22.216 11.860 18.674 1.00 60.56 223 TYR A CA 1
ATOM 1728 C C . TYR A 1 223 ? 21.837 13.334 18.851 1.00 60.56 223 TYR A C 1
ATOM 1730 O O . TYR A 1 223 ? 21.587 13.760 19.978 1.00 60.56 223 TYR A O 1
ATOM 1738 N N . ALA A 1 224 ? 21.717 14.099 17.759 1.00 59.81 224 ALA A N 1
ATOM 1739 C CA . ALA A 1 224 ? 21.257 15.486 17.824 1.00 59.81 224 ALA A CA 1
ATOM 1740 C C . ALA A 1 224 ? 19.813 15.591 18.354 1.00 59.81 224 ALA A C 1
ATOM 1742 O O . ALA A 1 224 ? 19.519 16.449 19.189 1.00 59.81 224 ALA A O 1
ATOM 1743 N N . LEU A 1 225 ? 18.924 14.680 17.938 1.00 63.00 225 LEU A N 1
ATOM 1744 C CA . LEU A 1 225 ? 17.564 14.591 18.478 1.00 63.00 225 LEU A CA 1
ATOM 1745 C C . LEU A 1 225 ? 17.554 14.232 19.968 1.00 63.00 225 LEU A C 1
ATOM 1747 O O . LEU A 1 225 ? 16.864 14.884 20.750 1.00 63.00 225 LEU A O 1
ATOM 1751 N N . ALA A 1 226 ? 18.341 13.234 20.373 1.00 61.06 226 ALA A N 1
ATOM 1752 C CA . ALA A 1 226 ? 18.452 12.810 21.763 1.00 61.06 226 ALA A CA 1
ATOM 1753 C C . ALA A 1 226 ? 19.014 13.909 22.670 1.00 61.06 226 ALA A C 1
ATOM 1755 O O . ALA A 1 226 ? 18.559 14.024 23.796 1.00 61.06 226 ALA A O 1
ATOM 1756 N N . ALA A 1 227 ? 19.958 14.727 22.193 1.00 58.22 227 ALA A N 1
ATOM 1757 C CA . ALA A 1 227 ? 20.527 15.841 22.953 1.00 58.22 227 ALA A CA 1
ATOM 1758 C C . ALA A 1 227 ? 19.549 17.018 23.129 1.00 58.22 227 ALA A C 1
ATOM 1760 O O . ALA A 1 227 ? 19.645 17.764 24.103 1.00 58.22 227 ALA A O 1
ATOM 1761 N N . ARG A 1 228 ? 18.601 17.194 22.196 1.00 62.44 228 ARG A N 1
ATOM 1762 C CA . ARG A 1 228 ? 17.562 18.238 22.264 1.00 62.44 228 ARG A CA 1
ATOM 1763 C C . ARG A 1 228 ? 16.487 17.937 23.313 1.00 62.44 228 ARG A C 1
ATOM 1765 O O . ARG A 1 228 ? 15.852 18.864 23.812 1.00 62.44 228 ARG A O 1
ATOM 1772 N N . PHE A 1 229 ? 16.284 16.668 23.654 1.00 60.28 229 PHE A N 1
ATOM 1773 C CA . PHE A 1 229 ? 15.388 16.244 24.728 1.00 60.28 229 PHE A CA 1
ATOM 1774 C C . PHE A 1 229 ? 16.210 15.813 25.944 1.00 60.28 229 PHE A C 1
ATOM 1776 O O . PHE A 1 229 ? 17.347 15.383 25.812 1.00 60.28 229 PHE A O 1
ATOM 1783 N N . ALA A 1 230 ? 15.682 15.962 27.160 1.00 55.03 230 ALA A N 1
ATOM 1784 C CA . ALA A 1 230 ? 16.459 15.614 28.346 1.00 55.03 230 ALA A CA 1
ATOM 1785 C C . ALA A 1 230 ? 16.869 14.129 28.307 1.00 55.03 230 ALA A C 1
ATOM 1787 O O . ALA A 1 230 ? 16.014 13.238 28.182 1.00 55.03 230 ALA A O 1
ATOM 1788 N N . LEU A 1 231 ? 18.178 13.879 28.432 1.00 48.50 231 LEU A N 1
ATOM 1789 C CA . LEU A 1 231 ? 18.733 12.570 28.768 1.00 48.50 231 LEU A CA 1
ATOM 1790 C C . LEU A 1 231 ? 17.959 12.040 29.988 1.00 48.50 231 LEU A C 1
ATOM 1792 O O . LEU A 1 231 ? 17.960 12.679 31.038 1.00 48.50 231 LEU A O 1
ATOM 1796 N N . GLY A 1 232 ? 17.241 10.924 29.826 1.00 51.88 232 GLY A N 1
ATOM 1797 C CA . GLY A 1 232 ? 16.382 10.340 30.870 1.00 51.88 232 GLY A CA 1
ATOM 1798 C C . GLY A 1 232 ? 14.877 10.312 30.571 1.00 51.88 232 GLY A C 1
ATOM 1799 O O . GLY A 1 232 ? 14.129 9.731 31.350 1.00 51.88 232 GLY A O 1
ATOM 1800 N N . THR A 1 233 ? 14.416 10.879 29.451 1.00 74.19 233 THR A N 1
ATOM 1801 C CA . THR A 1 233 ? 13.036 10.667 28.957 1.00 74.19 233 THR A CA 1
ATOM 1802 C C . THR A 1 233 ? 12.934 9.399 28.107 1.00 74.19 233 THR A C 1
ATOM 1804 O O . THR A 1 233 ? 13.899 9.024 27.437 1.00 74.19 233 THR A O 1
ATOM 1807 N N . VAL A 1 234 ? 11.753 8.769 28.055 1.00 77.56 234 VAL A N 1
ATOM 1808 C CA . VAL A 1 234 ? 11.522 7.575 27.213 1.00 77.56 234 VAL A CA 1
ATOM 1809 C C . VAL A 1 234 ? 11.794 7.873 25.732 1.00 77.56 234 VAL A C 1
ATOM 1811 O O . VAL A 1 234 ? 12.374 7.048 25.029 1.00 77.56 234 VAL A O 1
ATOM 1814 N N . THR A 1 235 ? 11.449 9.074 25.250 1.00 76.69 235 THR A N 1
ATOM 1815 C CA . THR A 1 235 ? 11.721 9.456 23.852 1.00 76.69 235 THR A CA 1
ATOM 1816 C C . THR A 1 235 ? 13.210 9.688 23.587 1.00 76.69 235 THR A C 1
ATOM 1818 O O . THR A 1 235 ? 13.717 9.257 22.554 1.00 76.69 235 THR A O 1
ATOM 1821 N N . GLY A 1 236 ? 13.926 10.334 24.514 1.00 67.06 236 GLY A N 1
ATOM 1822 C CA . GLY A 1 236 ? 15.376 10.511 24.404 1.00 67.06 236 GLY A CA 1
ATOM 1823 C C . GLY A 1 236 ? 16.117 9.171 24.416 1.00 67.06 236 GLY A C 1
ATOM 1824 O O . GLY A 1 236 ? 16.995 8.948 23.587 1.00 67.06 236 GLY A O 1
ATOM 1825 N N . ALA A 1 237 ? 15.708 8.246 25.292 1.00 75.88 237 ALA A N 1
ATOM 1826 C CA . ALA A 1 237 ? 16.254 6.891 25.348 1.00 75.88 237 ALA A CA 1
ATOM 1827 C C . ALA A 1 237 ? 16.015 6.111 24.044 1.00 75.88 237 ALA A C 1
ATOM 1829 O O . ALA A 1 237 ? 16.944 5.483 23.539 1.00 75.88 237 ALA A O 1
ATOM 1830 N N . LEU A 1 238 ? 14.815 6.209 23.454 1.00 78.38 238 LEU A N 1
ATOM 1831 C CA . LEU A 1 238 ? 14.519 5.600 22.154 1.00 78.38 238 LEU A CA 1
ATOM 1832 C C . LEU A 1 238 ? 15.448 6.140 21.056 1.00 78.38 238 LEU A C 1
ATOM 1834 O O . LEU A 1 238 ? 16.001 5.356 20.288 1.00 78.38 238 LEU A O 1
ATOM 1838 N N . PHE A 1 239 ? 15.674 7.456 20.986 1.00 72.12 239 PHE A N 1
ATOM 1839 C CA . PHE A 1 239 ? 16.590 8.020 19.988 1.00 72.12 239 PHE A CA 1
ATOM 1840 C C . PHE A 1 239 ? 18.041 7.575 20.190 1.00 72.12 239 PHE A C 1
ATOM 1842 O O . PHE A 1 239 ? 18.704 7.258 19.203 1.00 72.12 239 PHE A O 1
ATOM 1849 N N . LEU A 1 240 ? 18.518 7.480 21.436 1.00 72.31 240 LEU A N 1
ATOM 1850 C CA . LEU A 1 240 ? 19.852 6.945 21.734 1.00 72.31 240 LEU A CA 1
ATOM 1851 C C . LEU A 1 240 ? 19.987 5.476 21.328 1.00 72.31 240 LEU A C 1
ATOM 1853 O O . LEU A 1 240 ? 20.995 5.104 20.730 1.00 72.31 240 LEU A O 1
ATOM 1857 N N . GLN A 1 241 ? 18.970 4.656 21.603 1.00 79.12 241 GLN A N 1
ATOM 1858 C CA . GLN A 1 241 ? 18.953 3.256 21.188 1.00 79.12 241 GLN A CA 1
ATOM 1859 C C . GLN A 1 241 ? 19.011 3.138 19.657 1.00 79.12 241 GLN A C 1
ATOM 1861 O O . GLN A 1 241 ? 19.862 2.437 19.120 1.00 79.12 241 GLN A O 1
ATOM 1866 N N . LEU A 1 242 ? 18.166 3.884 18.940 1.00 74.88 242 LEU A N 1
ATOM 1867 C CA . LEU A 1 242 ? 18.156 3.890 17.474 1.00 74.88 242 LEU A CA 1
ATOM 1868 C C . LEU A 1 242 ? 19.449 4.459 16.857 1.00 74.88 242 LEU A C 1
ATOM 1870 O O . LEU A 1 242 ? 19.747 4.163 15.696 1.00 74.88 242 LEU A O 1
ATOM 1874 N N . ALA A 1 243 ? 20.183 5.314 17.579 1.00 66.12 243 ALA A N 1
ATOM 1875 C CA . ALA A 1 243 ? 21.505 5.797 17.180 1.00 66.12 243 ALA A CA 1
ATOM 1876 C C . ALA A 1 243 ? 22.573 4.707 17.363 1.00 66.12 243 ALA A C 1
ATOM 1878 O O . ALA A 1 243 ? 23.350 4.463 16.444 1.00 66.12 243 ALA A O 1
ATOM 1879 N N . ALA A 1 244 ? 22.569 4.009 18.503 1.00 71.25 244 ALA A N 1
ATOM 1880 C CA . ALA A 1 244 ? 23.482 2.896 18.765 1.00 71.25 244 ALA A CA 1
ATOM 1881 C C . ALA A 1 244 ? 23.312 1.763 17.738 1.00 71.25 244 ALA A C 1
ATOM 1883 O O . ALA A 1 244 ? 24.294 1.340 17.137 1.00 71.25 244 ALA A O 1
ATOM 1884 N N . GLU A 1 245 ? 22.069 1.366 17.449 1.00 77.56 245 GLU A N 1
ATOM 1885 C CA . GLU A 1 245 ? 21.750 0.344 16.440 1.00 77.56 245 GLU A CA 1
ATOM 1886 C C . GLU A 1 245 ? 22.171 0.757 15.018 1.00 77.56 245 GLU A C 1
ATOM 1888 O O . GLU A 1 245 ? 22.531 -0.080 14.194 1.00 77.56 245 GLU A O 1
ATOM 1893 N N . ALA A 1 246 ? 22.107 2.048 14.678 1.00 66.31 246 ALA A N 1
ATOM 1894 C CA . ALA A 1 246 ? 22.601 2.521 13.385 1.00 66.31 246 ALA A CA 1
ATOM 1895 C C . ALA A 1 246 ? 24.131 2.460 13.318 1.00 66.31 246 ALA A C 1
ATOM 1897 O O . ALA A 1 246 ? 24.667 1.991 12.318 1.00 66.31 246 ALA A O 1
ATOM 1898 N N . ARG A 1 247 ? 24.816 2.854 14.394 1.00 66.38 247 ARG A N 1
ATOM 1899 C CA . ARG A 1 247 ? 26.276 2.801 14.487 1.00 66.38 247 ARG A CA 1
ATOM 1900 C C . ARG A 1 247 ? 26.809 1.375 14.372 1.00 66.38 247 ARG A C 1
ATOM 1902 O O . ARG A 1 247 ? 27.668 1.125 13.536 1.00 66.38 247 ARG A O 1
ATOM 1909 N N . GLU A 1 248 ? 26.261 0.447 15.155 1.00 72.50 248 GLU A N 1
ATOM 1910 C CA . GLU A 1 248 ? 26.662 -0.967 15.134 1.00 72.50 248 GLU A CA 1
ATOM 1911 C C . GLU A 1 248 ? 26.489 -1.583 13.740 1.00 72.50 248 GLU A C 1
ATOM 1913 O O . GLU A 1 248 ? 27.343 -2.338 13.283 1.00 72.50 248 GLU A O 1
ATOM 1918 N N . ARG A 1 249 ? 25.426 -1.207 13.016 1.00 69.75 249 ARG A N 1
ATOM 1919 C CA . ARG A 1 249 ? 25.219 -1.656 11.633 1.00 69.75 249 ARG A CA 1
ATOM 1920 C C . ARG A 1 249 ? 26.266 -1.101 10.674 1.00 69.75 249 ARG A C 1
ATOM 1922 O O . ARG A 1 249 ? 26.832 -1.878 9.910 1.00 69.75 249 ARG A O 1
ATOM 1929 N N . GLY A 1 250 ? 26.575 0.195 10.747 1.00 60.72 250 GLY A N 1
ATOM 1930 C CA . GLY A 1 250 ? 27.661 0.788 9.958 1.00 60.72 250 GLY A CA 1
ATOM 1931 C C . GLY A 1 250 ? 29.010 0.107 10.218 1.00 60.72 250 GLY A C 1
ATOM 1932 O O . GLY A 1 250 ? 29.733 -0.206 9.277 1.00 60.72 250 GLY A O 1
ATOM 1933 N N . GLU A 1 251 ? 29.300 -0.208 11.484 1.00 67.25 251 GLU A N 1
ATOM 1934 C CA . GLU A 1 251 ? 30.515 -0.918 11.909 1.00 67.25 251 GLU A CA 1
ATOM 1935 C C . GLU A 1 251 ? 30.543 -2.388 11.451 1.00 67.25 251 GLU A C 1
ATOM 1937 O O . GLU A 1 251 ? 31.609 -2.902 11.128 1.00 67.25 251 GLU A O 1
ATOM 1942 N N . SER A 1 252 ? 29.391 -3.067 11.393 1.00 64.38 252 SER A N 1
ATOM 1943 C CA . SER A 1 252 ? 29.294 -4.469 10.950 1.00 64.38 252 SER A CA 1
ATOM 1944 C C . SER A 1 252 ? 29.459 -4.661 9.438 1.00 64.38 252 SER A C 1
ATOM 1946 O O . SER A 1 252 ? 29.823 -5.746 8.987 1.00 64.38 252 SER A O 1
ATOM 1948 N N . VAL A 1 253 ? 29.182 -3.608 8.666 1.00 56.66 253 VAL A N 1
ATOM 1949 C CA . VAL A 1 253 ? 29.200 -3.601 7.197 1.00 56.66 253 VAL A CA 1
ATOM 1950 C C . VAL A 1 253 ? 30.503 -2.983 6.659 1.00 56.66 253 VAL A C 1
ATOM 1952 O O . VAL A 1 253 ? 30.972 -3.354 5.583 1.00 56.66 253 VAL A O 1
ATOM 1955 N N . GLY A 1 254 ? 31.126 -2.068 7.410 1.00 47.94 254 GLY A N 1
ATOM 1956 C CA . GLY A 1 254 ? 32.435 -1.493 7.098 1.00 47.94 254 GLY A CA 1
ATOM 1957 C C . GLY A 1 254 ? 33.601 -2.405 7.502 1.00 47.94 254 GLY A C 1
ATOM 1958 O O . GLY A 1 254 ? 33.599 -3.009 8.570 1.00 47.94 254 GLY A O 1
ATOM 1959 N N . ALA A 1 255 ? 34.647 -2.490 6.673 1.00 38.25 255 ALA A N 1
ATOM 1960 C CA . ALA A 1 255 ? 35.890 -3.155 7.066 1.00 38.25 255 ALA A CA 1
ATOM 1961 C C . ALA A 1 255 ? 36.490 -2.491 8.332 1.00 38.25 255 ALA A C 1
ATOM 1963 O O . ALA A 1 255 ? 36.460 -1.259 8.448 1.00 38.25 255 ALA A O 1
ATOM 1964 N N . PRO A 1 256 ? 37.074 -3.262 9.273 1.00 35.25 256 PRO A N 1
ATOM 1965 C CA . PRO A 1 256 ? 37.618 -2.715 10.514 1.00 35.25 256 PRO A CA 1
ATOM 1966 C C . PRO A 1 256 ? 38.754 -1.727 10.209 1.00 35.25 256 PRO A C 1
ATOM 1968 O O . PRO A 1 256 ? 39.821 -2.126 9.746 1.00 35.25 256 PRO A O 1
ATOM 1971 N N . GLY A 1 257 ? 38.531 -0.433 10.466 1.00 40.31 257 GLY A N 1
ATOM 1972 C CA . GLY A 1 257 ? 39.573 0.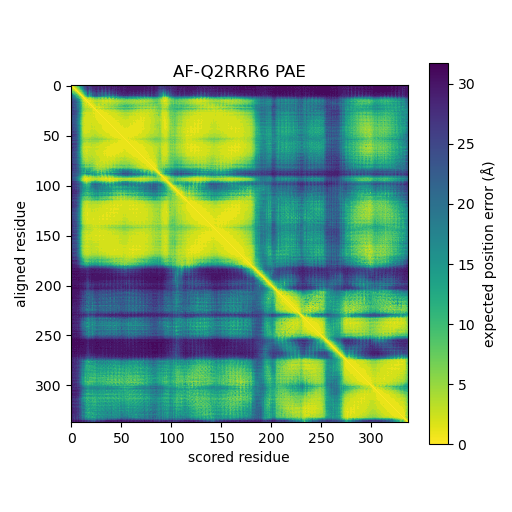599 10.353 1.00 40.31 257 GLY A CA 1
ATOM 1973 C C . GLY A 1 257 ? 39.168 1.925 9.703 1.00 40.31 257 GLY A C 1
ATOM 1974 O O . GLY A 1 257 ? 39.906 2.898 9.854 1.00 40.31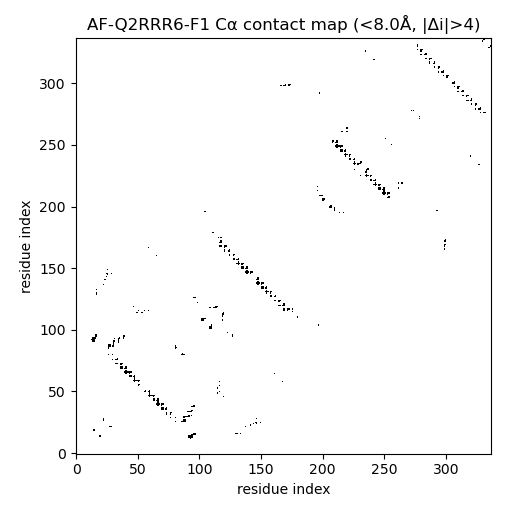 257 GLY A O 1
ATOM 1975 N N . MET A 1 258 ? 38.008 2.029 9.045 1.00 37.31 258 MET A N 1
ATOM 1976 C CA . MET A 1 258 ? 37.478 3.325 8.588 1.00 37.31 258 MET A CA 1
ATOM 1977 C C . MET A 1 258 ? 36.699 4.018 9.713 1.00 37.31 258 MET A C 1
ATOM 1979 O O . MET A 1 258 ? 35.481 4.119 9.686 1.00 37.31 258 MET A O 1
ATOM 1983 N N . SER A 1 259 ? 37.415 4.500 10.731 1.00 35.03 259 SER A N 1
ATOM 1984 C CA . SER A 1 259 ? 36.856 5.475 11.672 1.00 35.03 259 SER A CA 1
ATOM 1985 C C . SER A 1 259 ? 36.902 6.853 11.018 1.00 35.03 259 SER A C 1
ATOM 1987 O O . SER A 1 259 ? 37.935 7.527 11.034 1.00 35.03 259 SER A O 1
ATOM 1989 N N . VAL A 1 260 ? 35.798 7.268 10.400 1.00 36.94 260 VAL A N 1
ATOM 1990 C CA . VAL A 1 260 ? 35.603 8.670 10.030 1.00 36.94 260 VAL A CA 1
ATOM 1991 C C . VAL A 1 260 ? 34.876 9.321 11.197 1.00 36.94 260 VAL A C 1
ATOM 1993 O O . VAL A 1 260 ? 33.710 9.046 11.460 1.00 36.94 260 VAL A O 1
ATOM 1996 N N . ALA A 1 261 ? 35.590 10.160 11.950 1.00 30.02 261 ALA A N 1
ATOM 1997 C CA . ALA A 1 261 ? 34.987 10.926 13.034 1.00 30.02 261 ALA A CA 1
ATOM 1998 C C . ALA A 1 261 ? 33.724 11.646 12.519 1.00 30.02 261 ALA A C 1
ATOM 2000 O O . ALA A 1 261 ? 33.774 12.219 11.423 1.00 30.02 261 ALA A O 1
ATOM 2001 N N . PRO A 1 262 ? 32.612 11.646 13.281 1.00 33.28 262 PRO A N 1
ATOM 2002 C CA . PRO A 1 262 ? 31.372 12.262 12.839 1.00 33.28 262 PRO A CA 1
ATOM 2003 C C . PRO A 1 262 ? 31.653 13.720 12.483 1.00 33.28 262 PRO A C 1
ATOM 2005 O O . PRO A 1 262 ? 32.030 14.520 13.343 1.00 33.28 262 PRO A O 1
ATOM 2008 N N . ARG A 1 263 ? 31.506 14.077 11.202 1.00 32.69 263 ARG A N 1
ATOM 2009 C CA . ARG A 1 263 ? 31.528 15.487 10.818 1.00 32.69 263 ARG A CA 1
ATOM 2010 C C . ARG A 1 263 ? 30.272 16.110 11.415 1.00 32.69 263 ARG A C 1
ATOM 2012 O O . ARG A 1 263 ? 29.180 15.652 11.077 1.00 32.69 263 ARG A O 1
ATOM 2019 N N . PRO A 1 264 ? 30.391 17.131 12.280 1.00 31.17 264 PRO A N 1
ATOM 2020 C CA . PRO A 1 264 ? 29.215 17.835 12.748 1.00 31.17 264 PRO A CA 1
ATOM 2021 C C . PRO A 1 264 ? 28.516 18.387 11.509 1.00 31.17 264 PRO A C 1
ATOM 2023 O O . PRO A 1 264 ? 29.111 19.142 10.731 1.00 31.17 264 PRO A O 1
ATOM 2026 N N . ALA A 1 265 ? 27.272 17.957 11.285 1.00 36.34 265 ALA A N 1
ATOM 2027 C CA . ALA A 1 265 ? 26.404 18.628 10.337 1.00 36.34 265 ALA A CA 1
ATOM 2028 C C . ALA A 1 265 ? 26.459 20.114 10.698 1.00 36.34 265 ALA A C 1
ATOM 2030 O O . ALA A 1 265 ? 26.285 20.458 11.870 1.00 36.34 265 ALA A O 1
ATOM 2031 N N . LYS A 1 266 ? 26.783 20.987 9.731 1.00 33.09 266 LYS A N 1
ATOM 2032 C CA . LYS A 1 266 ? 26.744 22.435 9.964 1.00 33.09 266 LYS A CA 1
ATOM 2033 C C . LYS A 1 266 ? 25.414 22.733 10.655 1.00 33.09 266 LYS A C 1
ATOM 2035 O O . LYS A 1 266 ? 24.371 22.381 10.109 1.00 33.09 266 LYS A O 1
ATOM 2040 N N . GLU A 1 267 ? 25.465 23.378 11.819 1.00 34.00 267 GLU A N 1
ATOM 2041 C CA . GLU A 1 267 ? 24.330 23.731 12.695 1.00 34.00 267 GLU A CA 1
ATOM 2042 C C . GLU A 1 267 ? 23.178 24.490 11.993 1.00 34.00 267 GLU A C 1
ATOM 2044 O O . GLU A 1 267 ? 22.173 24.820 12.612 1.00 34.00 267 GLU A O 1
ATOM 2049 N N . GLN A 1 268 ? 23.284 24.766 10.693 1.00 34.25 268 GLN A N 1
ATOM 2050 C CA . GLN A 1 268 ? 22.404 25.633 9.921 1.00 34.25 268 GLN A CA 1
ATOM 2051 C C . GLN A 1 268 ? 21.264 24.930 9.161 1.00 34.25 268 GLN A C 1
ATOM 2053 O O . GLN A 1 268 ? 20.567 25.613 8.420 1.00 34.25 268 GLN A O 1
ATOM 2058 N N . ALA A 1 269 ? 21.004 23.626 9.340 1.00 36.50 269 ALA A N 1
ATOM 2059 C CA . ALA A 1 269 ? 19.931 22.943 8.587 1.00 36.50 269 ALA A CA 1
ATOM 2060 C C . ALA A 1 269 ? 18.827 22.248 9.409 1.00 36.50 269 ALA A C 1
ATOM 2062 O O . ALA A 1 269 ? 17.940 21.651 8.811 1.00 36.50 269 ALA A O 1
ATOM 2063 N N . LEU A 1 270 ? 18.809 22.329 10.745 1.00 42.69 270 LEU A N 1
ATOM 2064 C CA . LEU A 1 270 ? 17.744 21.697 11.548 1.00 42.69 270 LEU A CA 1
ATOM 2065 C C . LEU A 1 270 ? 17.108 22.695 12.524 1.00 42.69 270 LEU A C 1
ATOM 2067 O O . LEU A 1 270 ? 17.026 22.477 13.732 1.00 42.69 270 LEU A O 1
ATOM 2071 N N . SER A 1 271 ? 16.617 23.809 11.982 1.00 36.91 271 SER A N 1
ATOM 2072 C CA . SER A 1 271 ? 15.638 24.664 12.659 1.00 36.91 271 SER A CA 1
ATOM 2073 C C . SER A 1 271 ? 14.282 23.939 12.718 1.00 36.91 271 SER A C 1
ATOM 2075 O O . SER A 1 271 ? 13.362 24.250 11.964 1.00 36.91 271 SER A O 1
ATOM 2077 N N . PHE A 1 272 ? 14.133 22.957 13.609 1.00 50.09 272 PHE A N 1
ATOM 2078 C CA . PHE A 1 272 ? 12.833 22.339 13.884 1.00 50.09 272 PHE A CA 1
ATOM 2079 C C . PHE A 1 272 ? 12.168 23.019 15.084 1.00 50.09 272 PHE A C 1
ATOM 2081 O O . PHE A 1 272 ? 12.370 22.637 16.237 1.00 50.09 272 PHE A O 1
ATOM 2088 N N . GLY A 1 273 ? 11.350 24.037 14.810 1.00 46.91 273 GLY A N 1
ATOM 2089 C CA . GLY A 1 273 ? 10.510 24.730 15.799 1.00 46.91 273 GLY A CA 1
ATOM 2090 C C . GLY A 1 273 ? 9.264 23.948 16.249 1.00 46.91 273 GLY A C 1
ATOM 2091 O O . GLY A 1 273 ? 8.299 24.567 16.680 1.00 46.91 273 GLY A O 1
ATOM 2092 N N . GLY A 1 274 ? 9.252 22.619 16.099 1.00 60.97 274 GLY A N 1
ATOM 2093 C CA . GLY A 1 274 ? 8.086 21.765 16.355 1.00 60.97 274 GLY A CA 1
ATOM 2094 C C . GLY A 1 274 ? 8.036 21.175 17.766 1.00 60.97 274 GLY A C 1
ATOM 2095 O O . GLY A 1 274 ? 9.054 21.082 18.458 1.00 60.97 274 GLY A O 1
ATOM 2096 N N . SER A 1 275 ? 6.843 20.748 18.181 1.00 74.50 275 SER A N 1
ATOM 2097 C CA . SER A 1 275 ? 6.623 19.991 19.416 1.00 74.50 275 SER A CA 1
ATOM 2098 C C . SER A 1 275 ? 7.301 18.611 19.369 1.00 74.50 275 SER A C 1
ATOM 2100 O O . SER A 1 275 ? 7.684 18.117 18.307 1.00 74.50 275 SER A O 1
ATOM 2102 N N . LEU A 1 276 ? 7.413 17.937 20.522 1.00 75.81 276 LEU A N 1
ATOM 2103 C CA . LEU A 1 276 ? 7.897 16.549 20.589 1.00 75.81 276 LEU A CA 1
ATOM 2104 C C . LEU A 1 276 ? 7.081 15.609 19.682 1.00 75.81 276 LEU A C 1
ATOM 2106 O O . LEU A 1 276 ? 7.641 14.713 19.054 1.00 75.81 276 LEU A O 1
ATOM 2110 N N . ILE A 1 277 ? 5.770 15.844 19.581 1.00 76.06 277 ILE A N 1
ATOM 2111 C CA . ILE A 1 277 ? 4.879 15.105 18.684 1.00 76.06 277 ILE A CA 1
ATOM 2112 C C . ILE A 1 277 ? 5.272 15.349 17.222 1.00 76.06 277 ILE A C 1
ATOM 2114 O O . ILE A 1 277 ? 5.418 14.381 16.481 1.00 76.06 277 ILE A O 1
ATOM 2118 N N . ASP A 1 278 ? 5.494 16.600 16.812 1.00 68.31 278 ASP A N 1
ATOM 2119 C CA . ASP A 1 278 ? 5.847 16.938 15.422 1.00 68.31 278 ASP A CA 1
ATOM 2120 C C . ASP A 1 278 ? 7.176 16.308 15.000 1.00 68.31 278 ASP A C 1
ATOM 2122 O O . ASP A 1 278 ? 7.342 15.871 13.859 1.00 68.31 278 ASP A O 1
ATOM 2126 N N . LEU A 1 279 ? 8.114 16.228 15.942 1.00 71.31 279 LEU A N 1
ATOM 2127 C CA . LEU A 1 279 ? 9.432 15.659 15.717 1.00 71.31 279 LEU A CA 1
ATOM 2128 C C . LEU A 1 279 ? 9.382 14.134 15.578 1.00 71.31 279 LEU A C 1
ATOM 2130 O O . LEU A 1 279 ? 9.901 13.601 14.600 1.00 71.31 279 LEU A O 1
ATOM 2134 N N . VAL A 1 280 ? 8.699 13.427 16.489 1.00 73.06 280 VAL A N 1
ATOM 2135 C CA . VAL A 1 280 ? 8.506 11.969 16.358 1.00 73.06 280 VAL A CA 1
ATOM 2136 C C . VAL A 1 280 ? 7.701 11.642 15.096 1.00 73.06 280 VAL A C 1
ATOM 2138 O O . VAL A 1 280 ? 8.025 10.691 14.393 1.00 73.06 280 VAL A O 1
ATOM 2141 N N . GLN A 1 281 ? 6.705 12.458 14.738 1.00 73.50 281 GLN A N 1
ATOM 2142 C CA . GLN A 1 281 ? 6.005 12.328 13.455 1.00 73.50 281 GLN A CA 1
ATOM 2143 C C . GLN A 1 281 ? 6.936 12.513 12.251 1.00 73.50 281 GLN A C 1
ATOM 2145 O O . GLN A 1 281 ? 6.792 11.801 11.259 1.00 73.50 281 GLN A O 1
ATOM 2150 N N . GLY A 1 282 ? 7.880 13.455 12.320 1.00 64.50 282 GLY A N 1
ATOM 2151 C CA . GLY A 1 282 ? 8.918 13.635 11.305 1.00 64.50 282 GLY A CA 1
ATOM 2152 C C . GLY A 1 282 ? 9.765 12.380 11.113 1.00 64.50 282 GLY A C 1
ATOM 2153 O O . GLY A 1 282 ? 9.966 11.955 9.977 1.00 64.50 282 GLY A O 1
ATOM 2154 N N . GLU A 1 283 ? 10.169 11.745 12.212 1.00 73.81 283 GLU A N 1
ATOM 2155 C CA . GLU A 1 283 ? 10.945 10.501 12.190 1.00 73.81 283 GLU A CA 1
ATOM 2156 C C . GLU A 1 283 ? 10.144 9.309 11.658 1.00 73.81 283 GLU A C 1
ATOM 2158 O O . GLU A 1 283 ? 10.674 8.523 10.877 1.00 73.81 283 GLU A O 1
ATOM 2163 N N . VAL A 1 284 ? 8.858 9.192 12.011 1.00 68.50 284 VAL A N 1
ATOM 2164 C CA . VAL A 1 284 ? 7.954 8.183 11.428 1.00 68.50 284 VAL A CA 1
ATOM 2165 C C . VAL A 1 284 ? 7.854 8.369 9.912 1.00 68.50 284 VAL A C 1
ATOM 2167 O O . VAL A 1 284 ? 8.008 7.404 9.167 1.00 68.50 284 VAL A O 1
ATOM 2170 N N . ARG A 1 285 ? 7.659 9.608 9.434 1.00 66.19 285 ARG A N 1
ATOM 2171 C CA . ARG A 1 285 ? 7.611 9.905 7.991 1.00 66.19 285 ARG A CA 1
ATOM 2172 C C . ARG A 1 285 ? 8.924 9.563 7.294 1.00 66.19 285 ARG A C 1
ATOM 2174 O O . ARG A 1 285 ? 8.901 8.994 6.208 1.00 66.19 285 ARG A O 1
ATOM 2181 N N . LEU A 1 286 ? 10.056 9.906 7.908 1.00 66.00 286 LEU A N 1
ATOM 2182 C CA . LEU A 1 286 ? 11.372 9.574 7.374 1.00 66.00 286 LEU A CA 1
ATOM 2183 C C . LEU A 1 286 ? 11.550 8.053 7.288 1.00 66.00 286 LEU A C 1
ATOM 2185 O O . LEU A 1 286 ? 11.847 7.551 6.213 1.00 66.00 286 LEU A O 1
ATOM 2189 N N . ALA A 1 287 ? 11.306 7.313 8.373 1.00 67.44 287 ALA A N 1
ATOM 2190 C CA . ALA A 1 287 ? 11.400 5.852 8.388 1.00 67.44 287 ALA A CA 1
ATOM 2191 C C . ALA A 1 287 ? 10.475 5.191 7.349 1.00 67.44 287 ALA A C 1
ATOM 2193 O O . ALA A 1 287 ? 10.891 4.241 6.693 1.00 67.44 287 ALA A O 1
ATOM 2194 N N . GLY A 1 288 ? 9.265 5.724 7.150 1.00 62.53 288 GLY A N 1
ATOM 2195 C CA . GLY A 1 288 ? 8.338 5.263 6.113 1.00 62.53 288 GLY A CA 1
ATOM 2196 C C . GLY A 1 288 ? 8.878 5.449 4.691 1.00 62.53 288 GLY A C 1
ATOM 2197 O O . GLY A 1 288 ? 8.876 4.497 3.918 1.00 62.53 288 GLY A O 1
ATOM 2198 N N . ARG A 1 289 ? 9.418 6.632 4.358 1.00 64.56 289 ARG A N 1
ATOM 2199 C CA . ARG A 1 289 ? 10.049 6.865 3.041 1.00 64.56 289 ARG A CA 1
ATOM 2200 C C . ARG A 1 289 ? 11.221 5.920 2.787 1.00 64.56 289 ARG A C 1
ATOM 2202 O O . ARG A 1 289 ? 11.385 5.408 1.688 1.00 64.56 289 ARG A O 1
ATOM 2209 N N . LEU A 1 290 ? 12.023 5.676 3.819 1.00 64.69 290 LEU A N 1
ATOM 2210 C CA . LEU A 1 290 ? 13.179 4.789 3.732 1.00 64.69 290 LEU A CA 1
ATOM 2211 C C . LEU A 1 290 ? 12.780 3.337 3.513 1.00 64.69 290 LEU A C 1
ATOM 2213 O O . LEU A 1 290 ? 13.412 2.650 2.721 1.00 64.69 290 LEU A O 1
ATOM 2217 N N . LEU A 1 291 ? 11.729 2.887 4.195 1.00 69.00 291 LEU A N 1
ATOM 2218 C CA . LEU A 1 291 ? 11.167 1.564 3.980 1.00 69.00 291 LEU A CA 1
ATOM 2219 C C . LEU A 1 291 ? 10.702 1.396 2.531 1.00 69.00 291 LEU A C 1
ATOM 2221 O O . LEU A 1 291 ? 11.066 0.402 1.909 1.00 69.00 291 LEU A O 1
ATOM 2225 N N . GLY A 1 292 ? 9.962 2.375 2.000 1.00 63.94 292 GLY A N 1
ATOM 2226 C CA . GLY A 1 292 ? 9.531 2.374 0.600 1.00 63.94 292 GLY A CA 1
ATOM 2227 C C . GLY A 1 292 ? 10.720 2.247 -0.347 1.00 63.94 292 GLY A C 1
ATOM 2228 O O . GLY A 1 292 ? 10.784 1.316 -1.139 1.00 63.94 292 GLY A O 1
ATOM 2229 N N . ALA A 1 293 ? 11.744 3.075 -0.159 1.00 65.69 293 ALA A N 1
ATOM 2230 C CA . ALA A 1 293 ? 12.904 3.054 -1.036 1.00 65.69 293 ALA A CA 1
ATOM 2231 C C . ALA A 1 293 ? 13.749 1.765 -0.935 1.00 65.69 293 ALA A C 1
ATOM 2233 O O . ALA A 1 293 ? 14.309 1.317 -1.938 1.00 65.69 293 ALA A O 1
ATOM 2234 N N . TRP A 1 294 ? 13.822 1.126 0.241 1.00 67.19 294 TRP A N 1
ATOM 2235 C CA . TRP A 1 294 ? 14.422 -0.208 0.372 1.00 67.19 294 TRP A CA 1
ATOM 2236 C C . TRP A 1 294 ? 13.620 -1.274 -0.361 1.00 67.19 294 TRP A C 1
ATOM 2238 O O . TRP A 1 294 ? 14.200 -2.138 -1.010 1.00 67.19 294 TRP A O 1
ATOM 2248 N N . GLN A 1 295 ? 12.295 -1.212 -0.278 1.00 69.75 295 GLN A N 1
ATOM 2249 C CA . GLN A 1 295 ? 11.413 -2.131 -0.990 1.00 69.75 295 GLN A CA 1
ATOM 2250 C C . GLN A 1 295 ? 11.488 -1.906 -2.505 1.00 69.75 2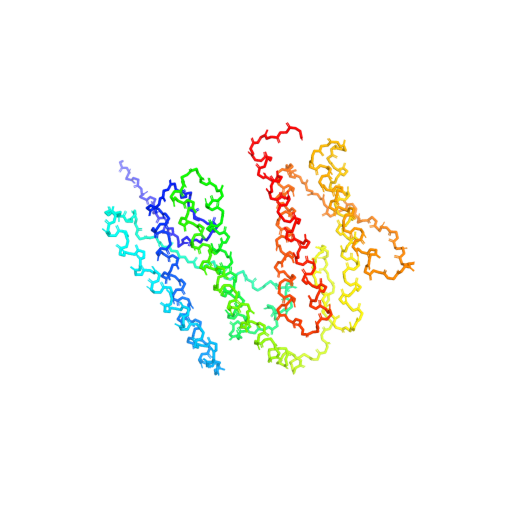95 GLN A C 1
ATOM 2252 O O . GLN A 1 295 ? 11.519 -2.873 -3.261 1.00 69.75 295 GLN A O 1
ATOM 2257 N N . ASP A 1 296 ? 11.632 -0.658 -2.949 1.00 66.31 296 ASP A N 1
ATOM 2258 C CA . ASP A 1 296 ? 11.898 -0.323 -4.346 1.00 66.31 296 ASP A CA 1
ATOM 2259 C C . ASP A 1 296 ? 13.246 -0.857 -4.812 1.00 66.31 296 ASP A C 1
ATOM 2261 O O . ASP A 1 296 ? 13.358 -1.350 -5.930 1.00 66.31 296 ASP A O 1
ATOM 2265 N N . LEU A 1 297 ? 14.292 -0.766 -3.988 1.00 67.25 297 LEU A N 1
ATOM 2266 C CA . LEU A 1 297 ? 15.586 -1.364 -4.314 1.00 67.25 297 LEU A CA 1
ATOM 2267 C C . LEU A 1 297 ? 15.508 -2.896 -4.350 1.00 67.25 297 LEU A C 1
ATOM 2269 O O . LEU A 1 297 ? 16.003 -3.501 -5.295 1.00 67.25 297 LEU A O 1
ATOM 2273 N N . MET A 1 298 ? 14.843 -3.516 -3.374 1.00 70.50 298 MET A N 1
ATOM 2274 C CA . MET A 1 298 ? 14.607 -4.963 -3.336 1.00 70.50 298 MET A CA 1
ATOM 2275 C C . MET A 1 298 ? 13.859 -5.450 -4.577 1.00 70.50 298 MET A C 1
ATOM 2277 O O . MET A 1 298 ? 14.073 -6.568 -5.035 1.00 70.50 298 MET A O 1
ATOM 2281 N N . ASP A 1 299 ? 13.003 -4.601 -5.146 1.00 67.94 299 ASP A N 1
ATOM 2282 C CA . ASP A 1 299 ? 12.289 -4.922 -6.372 1.00 67.94 299 ASP A CA 1
ATOM 2283 C C . ASP A 1 299 ? 13.148 -4.823 -7.645 1.00 67.94 299 ASP A C 1
ATOM 2285 O O . ASP A 1 299 ? 12.744 -5.286 -8.711 1.00 67.94 299 ASP A O 1
ATOM 2289 N N . ARG A 1 300 ? 14.328 -4.212 -7.557 1.00 67.81 300 ARG A N 1
ATOM 2290 C CA . ARG A 1 300 ? 15.237 -3.982 -8.687 1.00 67.81 300 ARG A CA 1
ATOM 2291 C C . ARG A 1 300 ? 16.492 -4.843 -8.621 1.00 67.81 300 ARG A C 1
ATOM 2293 O O . ARG A 1 300 ? 17.119 -5.091 -9.652 1.00 67.81 300 ARG A O 1
ATOM 2300 N N . GLU A 1 301 ? 16.866 -5.264 -7.420 1.00 69.81 301 GLU A N 1
ATOM 2301 C CA . GLU A 1 301 ? 18.056 -6.062 -7.180 1.00 69.81 301 GLU A CA 1
ATOM 2302 C C . GLU A 1 301 ? 17.852 -7.513 -7.632 1.00 69.81 301 GLU A C 1
ATOM 2304 O O . GLU A 1 301 ? 16.799 -8.119 -7.436 1.00 69.81 301 GLU A O 1
ATOM 2309 N N . SER A 1 302 ? 18.883 -8.062 -8.266 1.00 62.03 302 SER A N 1
ATOM 2310 C CA . SER A 1 302 ? 18.907 -9.439 -8.769 1.00 62.03 302 SER A CA 1
ATOM 2311 C C . SER A 1 302 ? 20.040 -10.267 -8.164 1.00 62.03 302 SER A C 1
ATOM 2313 O O . SER A 1 302 ? 19.977 -11.497 -8.205 1.00 62.03 302 SER A O 1
ATOM 2315 N N . ASP A 1 303 ? 21.046 -9.621 -7.566 1.00 67.44 303 ASP A N 1
ATOM 2316 C CA . ASP A 1 303 ? 22.103 -10.299 -6.828 1.00 67.44 303 ASP A CA 1
ATOM 2317 C C . ASP A 1 303 ? 21.582 -10.823 -5.478 1.00 67.44 303 ASP A C 1
ATOM 2319 O O . ASP A 1 303 ? 20.995 -10.093 -4.673 1.00 67.44 303 ASP A O 1
ATOM 2323 N N . SER A 1 304 ? 21.802 -12.112 -5.204 1.00 62.34 304 SER A N 1
ATOM 2324 C CA . SER A 1 304 ? 21.283 -12.768 -3.997 1.00 62.34 304 SER A CA 1
ATOM 2325 C C . SER A 1 304 ? 21.911 -12.263 -2.693 1.00 62.34 304 SER A C 1
ATOM 2327 O O . SER A 1 304 ? 21.235 -12.236 -1.664 1.00 62.34 304 SER A O 1
ATOM 2329 N N . ALA A 1 305 ? 23.186 -11.862 -2.717 1.00 60.84 305 ALA A N 1
ATOM 2330 C CA . ALA A 1 305 ? 23.873 -11.338 -1.541 1.00 60.84 305 ALA A CA 1
ATOM 2331 C C . ALA A 1 305 ? 23.408 -9.906 -1.241 1.00 60.84 305 ALA A C 1
ATOM 2333 O O . ALA A 1 305 ? 23.102 -9.590 -0.089 1.00 60.84 305 ALA A O 1
ATOM 2334 N N . ALA A 1 306 ? 23.257 -9.073 -2.276 1.00 61.41 306 ALA A N 1
ATOM 2335 C CA . ALA A 1 306 ? 22.674 -7.741 -2.143 1.00 61.41 306 ALA A CA 1
ATOM 2336 C C . ALA A 1 306 ? 21.212 -7.809 -1.667 1.00 61.41 306 ALA A C 1
ATOM 2338 O O . ALA A 1 306 ? 20.830 -7.077 -0.756 1.00 61.41 306 ALA A O 1
ATOM 2339 N N . THR A 1 307 ? 20.419 -8.754 -2.186 1.00 62.97 307 THR A N 1
ATOM 2340 C CA . THR A 1 307 ? 19.024 -8.971 -1.760 1.00 62.97 307 THR A CA 1
ATOM 2341 C C . THR A 1 307 ? 18.927 -9.327 -0.275 1.00 62.97 307 THR A C 1
ATOM 2343 O O . THR A 1 307 ? 18.085 -8.773 0.425 1.00 62.97 307 THR A O 1
ATOM 2346 N N . GLY A 1 308 ? 19.804 -10.200 0.237 1.00 60.81 308 GLY A N 1
ATOM 2347 C CA . GLY A 1 308 ? 19.826 -10.548 1.663 1.00 60.81 308 GLY A CA 1
ATOM 2348 C C . GLY A 1 308 ? 20.165 -9.359 2.572 1.00 60.81 308 GLY A C 1
ATOM 2349 O O . GLY A 1 308 ? 19.582 -9.209 3.644 1.00 60.81 308 GLY A O 1
ATOM 2350 N N . MET A 1 309 ? 21.066 -8.478 2.130 1.00 67.50 309 MET A N 1
ATOM 2351 C CA . MET A 1 309 ? 21.388 -7.241 2.850 1.00 67.50 309 MET A CA 1
ATOM 2352 C C . MET A 1 309 ? 20.222 -6.242 2.821 1.00 67.50 309 MET A C 1
ATOM 2354 O O . MET A 1 309 ? 19.876 -5.673 3.856 1.00 67.50 309 MET A O 1
ATOM 2358 N N . ILE A 1 310 ? 19.589 -6.053 1.660 1.00 65.50 310 ILE A N 1
ATOM 2359 C CA . ILE A 1 310 ? 18.422 -5.173 1.526 1.00 65.50 310 ILE A CA 1
ATOM 2360 C C . ILE A 1 310 ? 17.269 -5.682 2.397 1.00 65.50 310 ILE A C 1
ATOM 2362 O O . ILE A 1 310 ? 16.644 -4.890 3.098 1.00 65.50 310 ILE A O 1
ATOM 2366 N N . ASP A 1 311 ? 17.012 -6.992 2.411 1.00 67.25 311 ASP A N 1
ATOM 2367 C CA . ASP A 1 311 ? 15.981 -7.599 3.256 1.00 67.25 311 ASP A CA 1
ATOM 2368 C C . ASP A 1 311 ? 16.253 -7.358 4.750 1.00 67.25 311 ASP A C 1
ATOM 2370 O O . ASP A 1 311 ? 15.344 -6.996 5.503 1.00 67.25 311 ASP A O 1
ATOM 2374 N N . ALA A 1 312 ? 17.515 -7.448 5.185 1.00 70.94 312 ALA A N 1
ATOM 2375 C CA . ALA A 1 312 ? 17.897 -7.092 6.549 1.00 70.94 312 ALA A CA 1
ATOM 2376 C C . ALA A 1 312 ? 17.604 -5.609 6.862 1.00 70.94 312 ALA A C 1
ATOM 2378 O O . ALA A 1 312 ? 17.043 -5.295 7.916 1.00 70.94 312 ALA A O 1
ATOM 2379 N N . GLU A 1 313 ? 17.903 -4.688 5.942 1.00 71.50 313 GLU A N 1
ATOM 2380 C CA . GLU A 1 313 ? 17.593 -3.262 6.118 1.00 71.50 313 GLU A CA 1
ATOM 2381 C C . GLU A 1 313 ? 16.089 -2.960 6.109 1.00 71.50 313 GLU A C 1
ATOM 2383 O O . GLU A 1 313 ? 15.628 -2.110 6.883 1.00 71.50 313 GLU A O 1
ATOM 2388 N N . VAL A 1 314 ? 15.301 -3.681 5.307 1.00 72.31 314 VAL A N 1
ATOM 2389 C CA . VAL A 1 314 ? 13.832 -3.632 5.346 1.00 72.31 314 VAL A CA 1
ATOM 2390 C C . VAL A 1 314 ? 13.337 -4.025 6.738 1.00 72.31 314 VAL A C 1
ATOM 2392 O O . VAL A 1 314 ? 12.590 -3.263 7.359 1.00 72.31 314 VAL A O 1
ATOM 2395 N N . HIS A 1 315 ? 13.798 -5.158 7.275 1.00 74.25 315 HIS A N 1
ATOM 2396 C CA . HIS A 1 315 ? 13.405 -5.643 8.601 1.00 74.25 315 HIS A CA 1
ATOM 2397 C C . HIS A 1 315 ? 13.766 -4.664 9.724 1.00 74.25 315 HIS A C 1
ATOM 2399 O O . HIS A 1 315 ? 12.952 -4.407 10.623 1.00 74.25 315 HIS A O 1
ATOM 2405 N N . VAL A 1 316 ? 14.961 -4.072 9.681 1.00 76.56 316 VAL A N 1
ATOM 2406 C CA . VAL A 1 316 ? 15.369 -3.089 10.692 1.00 76.56 316 VAL A CA 1
ATOM 2407 C C . VAL A 1 316 ? 14.553 -1.804 10.570 1.00 76.56 316 VAL A C 1
ATOM 2409 O O . VAL A 1 316 ? 14.099 -1.259 11.582 1.00 76.56 316 VAL A O 1
ATOM 2412 N N . THR A 1 317 ? 14.315 -1.325 9.348 1.00 74.75 317 THR A N 1
ATOM 2413 C CA . THR A 1 317 ? 13.523 -0.111 9.117 1.00 74.75 317 THR A CA 1
ATOM 2414 C C . THR A 1 317 ? 12.074 -0.299 9.569 1.00 74.75 317 THR A C 1
ATOM 2416 O O . THR A 1 317 ? 11.534 0.582 10.241 1.00 74.75 317 THR A O 1
ATOM 2419 N N . LEU A 1 318 ? 11.475 -1.466 9.312 1.00 74.50 318 LEU A N 1
ATOM 2420 C CA . LEU A 1 318 ? 10.159 -1.855 9.836 1.00 74.50 318 LEU A CA 1
ATOM 2421 C C . LEU A 1 318 ? 10.128 -1.842 11.368 1.00 74.50 318 LEU A C 1
ATOM 2423 O O . LEU A 1 318 ? 9.259 -1.215 11.975 1.00 74.50 318 LEU A O 1
ATOM 2427 N N . SER A 1 319 ? 11.115 -2.476 12.003 1.00 77.00 319 SER A N 1
ATOM 2428 C CA . SER A 1 319 ? 11.218 -2.545 13.467 1.00 77.00 319 SER A CA 1
ATOM 2429 C C . SER A 1 319 ? 11.394 -1.161 14.103 1.00 77.00 319 SER A C 1
ATOM 2431 O O . SER A 1 319 ? 10.900 -0.882 15.199 1.00 77.00 319 SER A O 1
ATOM 2433 N N . ARG A 1 320 ? 12.101 -0.252 13.422 1.00 81.81 320 ARG A N 1
ATOM 2434 C CA . ARG A 1 320 ? 12.209 1.155 13.825 1.00 81.81 320 ARG A CA 1
ATOM 2435 C C . ARG A 1 320 ? 10.875 1.881 13.676 1.00 81.81 320 ARG A C 1
ATOM 2437 O O . ARG A 1 320 ? 10.471 2.581 14.603 1.00 81.81 320 ARG A O 1
ATOM 2444 N N . LEU A 1 321 ? 10.218 1.739 12.526 1.00 80.56 321 LEU A N 1
ATOM 2445 C CA . LEU A 1 321 ? 8.945 2.392 12.236 1.00 80.56 321 LEU A CA 1
ATOM 2446 C C . LEU A 1 321 ? 7.883 2.019 13.278 1.00 80.56 321 LEU A C 1
ATOM 2448 O O . LEU A 1 321 ? 7.187 2.909 13.765 1.00 80.56 321 LEU A O 1
ATOM 2452 N N . ALA A 1 322 ? 7.817 0.744 13.673 1.00 74.56 322 ALA A N 1
ATOM 2453 C CA . ALA A 1 322 ? 6.923 0.262 14.725 1.00 74.56 322 ALA A CA 1
ATOM 2454 C C . ALA A 1 322 ? 7.169 0.988 16.060 1.00 74.56 322 ALA A C 1
ATOM 2456 O O . ALA A 1 322 ? 6.278 1.661 16.570 1.00 74.56 322 ALA A O 1
ATOM 2457 N N . ARG A 1 323 ? 8.411 0.976 16.565 1.00 85.81 323 ARG A N 1
ATOM 2458 C CA . ARG A 1 323 ? 8.768 1.630 17.841 1.00 85.81 323 ARG A CA 1
ATOM 2459 C C . ARG A 1 323 ? 8.500 3.139 17.845 1.00 85.81 323 ARG A C 1
ATOM 2461 O O . ARG A 1 323 ? 8.034 3.687 18.844 1.00 85.81 323 ARG A O 1
ATOM 2468 N N . LEU A 1 324 ? 8.790 3.825 16.736 1.00 82.19 324 LEU A N 1
ATOM 2469 C CA . LEU A 1 324 ? 8.498 5.256 16.589 1.00 82.19 324 LEU A CA 1
ATOM 2470 C C . LEU A 1 324 ? 6.987 5.530 16.558 1.00 82.19 324 LEU A C 1
ATOM 2472 O O . LEU A 1 324 ? 6.530 6.503 17.160 1.00 82.19 324 LEU A O 1
ATOM 2476 N N . SER A 1 325 ? 6.217 4.668 15.892 1.00 78.50 325 SER A N 1
ATOM 2477 C CA . SER A 1 325 ? 4.756 4.775 15.806 1.00 78.50 325 SER A CA 1
ATOM 2478 C C . SER A 1 325 ? 4.088 4.531 17.160 1.00 78.50 325 SER A C 1
ATOM 2480 O O . SER A 1 325 ? 3.227 5.318 17.558 1.00 78.50 325 SER A O 1
ATOM 2482 N N . ASP A 1 326 ? 4.545 3.532 17.916 1.00 79.06 326 ASP A N 1
ATOM 2483 C CA . ASP A 1 326 ? 4.080 3.263 19.281 1.00 79.06 326 ASP A CA 1
ATOM 2484 C C . ASP A 1 326 ? 4.355 4.453 20.200 1.00 79.06 326 ASP A C 1
ATOM 2486 O O . ASP A 1 326 ? 3.476 4.915 20.936 1.00 79.06 326 ASP A O 1
ATOM 2490 N N . ARG A 1 327 ? 5.565 5.026 20.116 1.00 86.19 327 ARG A N 1
ATOM 2491 C CA . ARG A 1 327 ? 5.898 6.209 20.913 1.00 86.19 327 ARG A CA 1
ATOM 2492 C C . ARG A 1 327 ? 5.039 7.407 20.526 1.00 86.19 327 ARG A C 1
ATOM 2494 O O . ARG A 1 327 ? 4.591 8.143 21.406 1.00 86.19 327 ARG A O 1
ATOM 2501 N N . LEU A 1 328 ? 4.783 7.606 19.235 1.00 83.88 328 LEU A N 1
ATOM 2502 C CA . LEU A 1 328 ? 3.898 8.664 18.762 1.00 83.88 328 LEU A CA 1
ATOM 2503 C C . LEU A 1 328 ? 2.472 8.502 19.309 1.00 83.88 328 LEU A C 1
ATOM 2505 O O . LEU A 1 328 ? 1.866 9.490 19.730 1.00 83.88 328 LEU A O 1
ATOM 2509 N N . ALA A 1 329 ? 1.943 7.278 19.318 1.00 75.62 329 ALA A N 1
ATOM 2510 C CA . ALA A 1 329 ? 0.628 6.981 19.876 1.00 75.62 329 ALA A CA 1
ATOM 2511 C C . ALA A 1 329 ? 0.572 7.295 21.382 1.00 75.62 329 ALA A C 1
ATOM 2513 O O . ALA A 1 329 ? -0.343 7.993 21.824 1.00 75.62 329 ALA A O 1
ATOM 2514 N N . ALA A 1 330 ? 1.587 6.883 22.149 1.00 81.06 330 ALA A N 1
ATOM 2515 C CA . ALA A 1 330 ? 1.683 7.173 23.582 1.00 81.06 330 ALA A CA 1
ATOM 2516 C C . ALA A 1 330 ? 1.721 8.685 23.879 1.00 81.06 330 ALA A C 1
ATOM 2518 O O . ALA A 1 330 ? 1.007 9.166 24.762 1.00 81.06 330 ALA A O 1
ATOM 2519 N N . LEU A 1 331 ? 2.492 9.452 23.099 1.00 83.31 331 LEU A N 1
ATOM 2520 C CA . LEU A 1 331 ? 2.563 10.911 23.231 1.00 83.31 331 LEU A CA 1
ATOM 2521 C C . LEU A 1 331 ? 1.217 11.586 22.935 1.00 83.31 331 LEU A C 1
ATOM 2523 O O . LEU A 1 331 ? 0.807 12.485 23.666 1.00 83.31 331 LEU A O 1
ATOM 2527 N N . LYS A 1 332 ? 0.501 11.137 21.894 1.00 81.75 332 LYS A N 1
ATOM 2528 C CA . LYS A 1 332 ? -0.848 11.640 21.571 1.00 81.75 332 LYS A CA 1
ATOM 2529 C C . LYS A 1 332 ? -1.874 11.314 22.660 1.00 81.75 332 LYS A C 1
ATOM 2531 O O . LYS A 1 332 ? -2.812 12.081 22.847 1.00 81.75 332 LYS A O 1
ATOM 2536 N N . ALA A 1 333 ? -1.684 10.214 23.387 1.00 82.44 333 ALA A N 1
ATOM 2537 C CA . ALA A 1 333 ? -2.520 9.817 24.518 1.00 82.44 333 ALA A CA 1
ATOM 2538 C C . ALA A 1 333 ? -2.189 10.562 25.830 1.00 82.44 333 ALA A C 1
ATOM 2540 O O . ALA A 1 333 ? -2.791 10.273 26.862 1.00 82.44 333 ALA A O 1
ATOM 2541 N N . GLY A 1 334 ? -1.239 11.505 25.818 1.00 80.94 334 GLY A N 1
ATOM 2542 C CA . GLY A 1 334 ? -0.859 12.286 27.000 1.00 80.94 334 GLY A CA 1
ATOM 2543 C C . GLY A 1 334 ? -0.009 11.521 28.017 1.00 80.94 334 GLY A C 1
ATOM 2544 O O . GLY A 1 334 ? 0.188 11.999 29.133 1.00 80.94 334 GLY A O 1
ATOM 2545 N N . GLN A 1 335 ? 0.516 10.346 27.660 1.00 72.50 335 GLN A N 1
ATOM 2546 C CA . GLN A 1 335 ? 1.417 9.594 28.530 1.00 72.50 335 GLN A CA 1
ATOM 2547 C C . GLN A 1 335 ? 2.804 10.263 28.530 1.00 72.50 335 GLN A C 1
ATOM 2549 O O . GLN A 1 335 ? 3.509 10.249 27.521 1.00 72.50 335 GLN A O 1
ATOM 2554 N N . THR A 1 336 ? 3.201 10.855 29.664 1.00 69.56 336 THR A N 1
ATOM 2555 C CA . THR A 1 336 ? 4.578 11.337 29.931 1.00 69.56 336 THR A CA 1
ATOM 2556 C C . THR A 1 336 ? 5.010 10.936 31.347 1.00 69.56 336 THR A C 1
ATOM 2558 O O . THR A 1 336 ? 4.136 10.855 32.216 1.00 69.56 336 THR A O 1
ATOM 2561 N N . PRO A 1 337 ? 6.309 10.634 31.592 1.00 48.47 337 PRO A N 1
ATOM 2562 C CA . PRO A 1 337 ? 7.512 11.254 30.993 1.00 48.47 337 PRO A CA 1
ATOM 2563 C C . PRO A 1 337 ? 8.150 10.517 29.798 1.00 48.47 337 PRO A C 1
ATOM 2565 O O . PRO A 1 337 ? 8.341 9.287 29.861 1.00 48.47 337 PRO A O 1
#

Organism: Rhodospirillum rubrum (strain ATCC 11170 / ATH 1.1.1 / DSM 467 / LMG 4362 / NCIMB 8255 / S1) (NCBI:txid269796)

Solvent-accessible surface area (backbone atoms only — not comparable to full-atom values): 19014 Å² total; per-residue (Å²): 141,82,80,82,78,78,79,75,77,74,82,76,72,63,35,28,89,92,62,61,72,89,72,87,48,56,57,53,45,51,27,48,47,44,22,47,24,53,36,50,21,51,51,22,48,54,50,15,56,51,27,48,76,73,68,36,56,73,58,16,52,50,25,49,49,52,20,50,49,25,49,51,50,33,51,52,54,52,52,49,31,60,75,70,72,46,72,53,91,52,92,49,60,46,41,76,66,74,75,72,73,59,46,83,85,37,68,60,54,68,69,52,58,84,79,35,71,55,49,53,32,51,57,48,32,54,50,31,50,50,50,22,53,49,24,48,52,50,27,74,72,46,88,49,65,68,48,21,54,53,23,48,53,52,21,55,52,28,50,53,52,30,54,54,38,47,54,50,36,36,67,45,36,66,62,54,51,54,55,48,64,76,72,53,74,93,72,84,78,79,90,84,84,89,83,92,78,87,72,78,63,90,53,100,61,28,64,61,53,48,47,32,56,45,18,50,51,53,19,56,53,24,46,55,55,17,70,76,35,62,84,85,32,58,69,21,49,50,28,45,51,59,14,50,57,26,41,54,49,22,58,74,73,41,71,94,79,78,80,72,76,83,74,77,72,69,88,84,76,74,88,71,92,61,53,75,66,55,49,43,50,48,51,34,53,50,36,50,54,51,38,52,53,39,53,55,45,54,36,66,54,81,52,70,70,61,40,54,51,40,51,50,50,38,53,52,34,49,57,49,34,51,58,41,47,54,51,45,52,40,52,75,70,68,61,75,108

Mean predicted aligned error: 13.85 Å

Foldseek 3Di:
DDDDDDPDDPPDAADELVRQDDDADPLQVLLVLLLLLVQLLVLLCVLLVLCVVVVNNVLSVVSNVSSVVSVVVNVVSVVVCVVVVRDRPDNGRHHYDDPDQQPCLPPCSVQDDCSAPLVSLVSQLVSLVSLLVSLCCQLVVDPDPVSNVVSVVSNVVSVVSNVVSLVSSLVSQVVVVVVSVVVDDDDPDDDDDDDDRDDQDDDPCRVLVSLLVNLLVLLLVLQVVLVVDDPPWPSSVLSNVSSVVSNVRSCVSDDPDPPDDRDNDPPPPDPDPDDPLVVLVVVLVSLVVVLVVLSVVLSNDDDPVVNVVSVVVNVVSVVSSVVSVVVSVCVVVVDTD

pLDDT: mean 70.15, std 20.01, range [24.5, 98.38]

InterPro domains:
  IPR003251 Rubrerythrin, diiron-binding domain [PF02915] (31-166)
  IPR009078 Ferritin-like superfamily [SSF472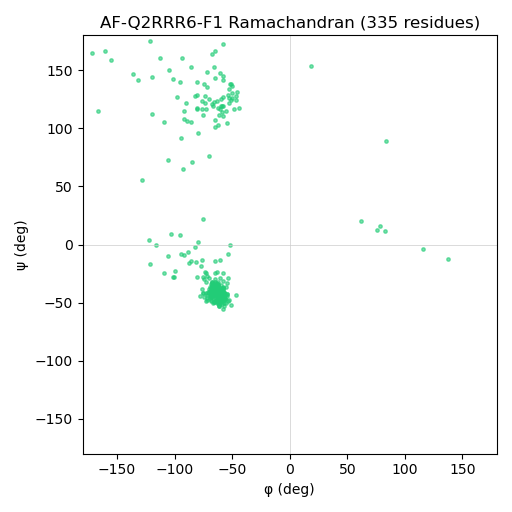40] (28-175)
  IPR012347 Ferritin-like [G3DSA:1.20.1260.10] (23-172)

Secondary structure (DSSP, 8-state):
-PPPPP-----PPPB-TTTPPPP-SHHHHHHHHHHHHHHHHHHHHHHHHHHHHTT-HHHHHHHHHHHHHHHHHHHHHHHHHHHTT---SSPPPB-PPPPP---TT-HHHHHS-TTSHHHHHHHHHHHHHHHHHHHHHHHHH-S-HHHHHHHHHHHHHHHHHHHHHHHHHHHHHHHHHHHHHHH-S---PPP---S------SSTTHHHHHHHHHHHHHHHHHHHHHHHS-TTSHHHHHHHHHHHHHHHHHHHHS-TT-----PPPPTTS------HHHHHHHHHHHHHHHHHHHHHHHTT---HHHHHHHHHHHHHHHHHHHHHHHHHHHHHTT---

Nearest PDB structures (foldseek):
  3oj5-assembly1_A  TM=7.530E-01  e=3.428E-02  Mycobacterium tuberculosis H37Ra
  3kx9-assembly1_D  TM=7.137E-01  e=4.851E-02  Archaeoglobus fulgidus
  4cmy-assembly1_V  TM=5.490E-01  e=4.851E-02  Chlorobaculum tepidum
  4cmy-assembly1_B  TM=5.470E-01  e=6.574E-02  Chlorobaculum tepidum
  2qf9-assembly1_B  TM=5.394E-01  e=9.292E-01  Streptomyces coelicolor A3(2)

Radius of gyration: 23.28 Å; Cα contacts (8 Å, |Δi|>4): 293; chains: 1; bounding box: 74×57×57 Å

Sequence (337 aa):
MERPRGRGLRESGPMTFDTVPKIAGVDQLFALALAMERESGRRYAELSMRMEAVGEEALAALFRRLEAEERDHGAMLAEWARQQGVIPAAELPFAWDPPEAPDPEDVIHAALPLSSPWFALDRAVRNEERAYAFYMRLAAGTADVALRLEAERMAAEELSHVARLRLARRRAWPTERAALDGAFLPVTLSASLTPLTLHFDGEEGGVLAGHVARAEAETAHRYALAARFALGTVTGALFLQLAAEARERGESVGAPGMSVAPRPAKEQALSFGGSLIDLVQGEVRLAGRLLGAWQDLMDRESDSAATGMIDAEVHVTLSRLARLSDRLAALKAGQTP